Protein AF-A0A1X2HUF3-F1 (afdb_monomer)

Secondary structure (DSSP, 8-state):
---PPPPHHHHHHHHHHHHHH-S-HHHHHTTSTT--HHHHHHHHHHHHHHHT---TT--------SPPHHHHHHHHHHHTT--TTS--HHHHHHHSSS---HHHHHHHIIIII-TTSPPSPPPHHHHHHHHHHHHHHTTT-HHHHHHT-TTS-HHHHHHHHHHHH-TTS--SSPPHHHHHHHHHHHHHH-SS-HHHHHHHH-SS--HHHHHHHIIIII-TTS--PPPPHHHHHHHS--

Organism: Syncephalastrum racemosum (NCBI:txid13706)

InterPro domains:
  IPR001005 SANT/Myb domain [PF00249] (3-42)
  IPR001005 SANT/Myb domain [PF00249] (120-162)
  IPR001005 SANT/Myb domain [PS50090] (1-48)
  IPR001005 SANT/Myb domain [PS50090] (65-113)
  IPR001005 SANT/Myb domain [PS50090] (114-162)
  IPR001005 SANT/Myb domain [PS50090] (166-218)
  IPR001005 SANT/Myb domain [SM00717] (2-50)
  IPR001005 SANT/Myb domain [SM00717] (63-115)
  IPR001005 SANT/Myb domain [SM00717] (118-167)
  IPR001005 SANT/Myb domain [SM00717] (170-220)
  IPR001005 SANT/Myb domain [cd00167] (5-48)
  IPR001005 SANT/Myb domain [cd00167] (121-162)
  IPR001005 SANT/Myb domain [cd00167] (174-215)
  IPR009057 Homedomain-like superfamily [SSF46689] (3-54)
  IPR009057 Homedomain-like superfamily [SSF46689] (64-123)
  IPR009057 Homedomain-like superfamily [SSF46689] (109-162)
  IPR009057 Homedomain-like superfamily [SSF46689] (145-231)
  IPR017930 Myb domain [PS51294] (1-52)
  IPR017930 Myb domain [PS51294] (114-169)
  IPR017930 Myb domain [PS51294] (171-222)

pLDDT: mean 83.66, std 11.45, range [37.5, 94.44]

Structure (mmCIF, N/CA/C/O backbone):
data_AF-A0A1X2HUF3-F1
#
_entry.id   AF-A0A1X2HUF3-F1
#
loop_
_atom_site.group_PDB
_atom_site.id
_atom_site.type_symbol
_atom_site.label_atom_id
_atom_site.label_alt_id
_atom_site.label_comp_id
_atom_site.label_asym_id
_atom_site.label_entity_id
_atom_site.label_seq_id
_atom_site.pdbx_PDB_ins_code
_atom_site.Cartn_x
_atom_site.Cartn_y
_atom_site.Cartn_z
_atom_site.occupancy
_atom_site.B_iso_or_equiv
_atom_site.auth_seq_id
_atom_site.auth_comp_id
_atom_site.auth_asym_id
_atom_site.auth_atom_id
_atom_site.pdbx_PDB_model_num
ATOM 1 N N . ARG A 1 1 ? 9.860 30.117 1.677 1.00 46.25 1 ARG A N 1
ATOM 2 C CA . ARG A 1 1 ? 8.635 29.423 1.194 1.00 46.25 1 ARG A CA 1
ATOM 3 C C . ARG A 1 1 ? 7.687 29.276 2.385 1.00 46.25 1 ARG A C 1
ATOM 5 O O . ARG A 1 1 ? 8.017 28.533 3.300 1.00 46.25 1 ARG A O 1
ATOM 12 N N . VAL A 1 2 ? 6.593 30.041 2.447 1.00 51.88 2 VAL A N 1
ATOM 13 C CA . VAL A 1 2 ? 5.652 30.002 3.586 1.00 51.88 2 VAL A CA 1
ATOM 14 C C . VAL A 1 2 ? 4.954 28.639 3.606 1.00 51.88 2 VAL A C 1
ATOM 16 O O . VAL A 1 2 ? 4.463 28.184 2.571 1.00 51.88 2 VAL A O 1
ATOM 19 N N . ARG A 1 3 ? 4.947 27.948 4.753 1.00 58.56 3 ARG A N 1
ATOM 20 C CA . ARG A 1 3 ? 4.185 26.699 4.906 1.00 58.56 3 ARG A CA 1
ATOM 21 C C . ARG A 1 3 ? 2.697 27.053 4.834 1.00 58.56 3 ARG A C 1
ATOM 23 O O . ARG A 1 3 ? 2.207 27.737 5.724 1.00 58.56 3 ARG A O 1
ATOM 30 N N . LYS A 1 4 ? 1.984 26.605 3.791 1.00 69.62 4 LYS A N 1
ATOM 31 C CA . LYS A 1 4 ? 0.519 26.743 3.724 1.00 69.62 4 LYS A CA 1
ATOM 32 C C . LYS A 1 4 ? -0.100 26.021 4.922 1.00 69.62 4 LYS A C 1
ATOM 34 O O . LYS A 1 4 ? 0.109 24.815 5.087 1.00 69.62 4 LYS A O 1
ATOM 39 N N . THR A 1 5 ? -0.856 26.749 5.730 1.00 81.44 5 THR A N 1
ATOM 40 C CA . THR A 1 5 ? -1.626 26.210 6.854 1.00 81.44 5 THR A CA 1
ATOM 41 C C . THR A 1 5 ? -2.763 25.328 6.345 1.00 81.44 5 THR A C 1
ATOM 43 O O . THR A 1 5 ? -3.194 25.462 5.199 1.00 81.44 5 THR A O 1
ATOM 46 N N . TRP A 1 6 ? -3.181 24.361 7.156 1.00 86.81 6 TRP A N 1
ATOM 47 C CA . TRP A 1 6 ? -4.356 23.537 6.881 1.00 86.81 6 TRP A CA 1
ATOM 48 C C . TRP A 1 6 ? -5.611 24.268 7.345 1.00 86.81 6 TRP A C 1
ATOM 50 O O . TRP A 1 6 ? -5.593 24.929 8.384 1.00 86.81 6 TRP A O 1
ATOM 60 N N . THR A 1 7 ? -6.675 24.181 6.557 1.00 90.75 7 THR A N 1
ATOM 61 C CA . THR A 1 7 ? -7.992 24.725 6.906 1.00 90.75 7 THR A CA 1
ATOM 62 C C . THR A 1 7 ? -8.888 23.637 7.494 1.00 90.75 7 THR A C 1
ATOM 64 O O . THR A 1 7 ? -8.764 22.467 7.140 1.00 90.75 7 THR A O 1
ATOM 67 N N . LYS A 1 8 ? -9.868 24.020 8.322 1.00 88.75 8 LYS A N 1
ATOM 68 C CA . LYS A 1 8 ? -10.832 23.073 8.911 1.00 88.75 8 LYS A CA 1
ATOM 69 C C . LYS A 1 8 ? -11.585 22.250 7.851 1.00 88.75 8 LYS A C 1
ATOM 71 O O . LYS A 1 8 ? -11.799 21.057 8.027 1.00 88.75 8 LYS A O 1
ATOM 76 N N . GLN A 1 9 ? -11.927 22.867 6.718 1.00 90.81 9 GLN A N 1
ATOM 77 C CA . GLN A 1 9 ? -12.571 22.176 5.594 1.00 90.81 9 GLN A CA 1
ATOM 78 C C . GLN A 1 9 ? -11.644 21.137 4.945 1.00 90.81 9 GLN A C 1
ATOM 80 O O . GLN A 1 9 ? -12.091 20.053 4.566 1.00 90.81 9 GLN A O 1
ATOM 85 N N . GLU A 1 10 ? -10.348 21.445 4.812 1.00 91.56 10 GLU A N 1
ATOM 86 C CA . GLU A 1 10 ? -9.364 20.463 4.350 1.00 91.56 10 GLU A CA 1
ATOM 87 C C . GLU A 1 10 ? -9.221 19.311 5.349 1.00 91.56 10 GLU A C 1
ATOM 89 O O . GLU A 1 10 ? -9.119 18.168 4.909 1.00 91.56 10 GLU A O 1
ATOM 94 N N . ASP A 1 11 ? -9.255 19.590 6.654 1.00 92.81 11 ASP A N 1
ATOM 95 C CA . ASP A 1 11 ? -9.149 18.585 7.718 1.00 92.81 11 ASP A CA 1
ATOM 96 C C . ASP A 1 11 ? -10.327 17.606 7.688 1.00 92.81 11 ASP A C 1
ATOM 98 O O . ASP A 1 11 ? -10.128 16.390 7.662 1.00 92.81 11 ASP A O 1
ATOM 102 N N . GLU A 1 12 ? -11.555 18.125 7.614 1.00 92.50 12 GLU A N 1
ATOM 103 C CA . GLU A 1 12 ? -12.781 17.326 7.511 1.00 92.50 12 GLU A CA 1
ATOM 104 C C . GLU A 1 12 ? -12.777 16.462 6.244 1.00 92.50 12 GLU A C 1
ATOM 106 O O . GLU A 1 12 ? -13.003 15.247 6.303 1.00 92.50 12 GLU A O 1
ATOM 111 N N . LYS A 1 13 ? -12.437 17.061 5.093 1.00 94.44 13 LYS A N 1
ATOM 112 C CA . LYS A 1 13 ? -12.299 16.332 3.825 1.00 94.44 13 LYS A CA 1
ATOM 113 C C . LYS A 1 13 ? -11.241 15.238 3.932 1.00 94.44 13 LYS A C 1
ATOM 115 O O . LYS A 1 13 ? -11.437 14.129 3.435 1.00 94.44 13 LYS A O 1
ATOM 120 N N . LEU A 1 14 ? -10.110 15.546 4.557 1.00 93.25 14 LEU A N 1
ATOM 121 C CA . LEU A 1 14 ? -8.992 14.630 4.675 1.00 93.25 14 LEU A CA 1
ATOM 122 C C . LEU A 1 14 ? -9.331 13.426 5.560 1.00 93.25 14 LEU A C 1
ATOM 124 O O . LEU A 1 14 ? -9.062 12.292 5.162 1.00 93.25 14 LEU A O 1
ATOM 128 N N . LEU A 1 15 ? -9.937 13.655 6.726 1.00 92.25 15 LEU A N 1
ATOM 129 C CA . LEU A 1 15 ? -10.358 12.585 7.631 1.00 92.25 15 LEU A CA 1
ATOM 130 C C . LEU A 1 15 ? -11.432 11.699 6.997 1.00 92.25 15 LEU A C 1
ATOM 132 O O . LEU A 1 15 ? -11.349 10.476 7.112 1.00 92.25 15 LEU A O 1
ATOM 136 N N . LYS A 1 16 ? -12.379 12.291 6.258 1.00 93.31 16 LYS A N 1
ATOM 137 C CA . LYS A 1 16 ? -13.375 11.539 5.484 1.00 93.31 16 LYS A CA 1
ATOM 138 C C . LYS A 1 16 ? -12.709 10.612 4.465 1.00 93.31 16 LYS A C 1
ATOM 140 O O . LYS A 1 16 ? -12.928 9.402 4.498 1.00 93.31 16 LYS A O 1
ATOM 145 N N . LEU A 1 17 ? -11.826 11.158 3.625 1.00 92.94 17 LEU A N 1
ATOM 146 C CA . LEU A 1 17 ? -11.084 10.376 2.632 1.00 92.94 17 LEU A CA 1
ATOM 147 C C . LEU A 1 17 ? -10.221 9.287 3.283 1.00 92.94 17 LEU A C 1
ATOM 149 O O . LEU A 1 17 ? -10.114 8.187 2.747 1.00 92.94 17 LEU A O 1
ATOM 153 N N . TYR A 1 18 ? -9.613 9.561 4.439 1.00 92.75 18 TYR A N 1
ATOM 154 C CA . TYR A 1 18 ? -8.823 8.573 5.171 1.00 92.75 18 TYR A CA 1
ATOM 155 C C . TYR A 1 18 ? -9.684 7.449 5.766 1.00 92.75 18 TYR A C 1
ATOM 157 O O . TYR A 1 18 ? -9.289 6.287 5.709 1.00 92.75 18 TYR A O 1
ATOM 165 N N . ASN A 1 19 ? -10.865 7.750 6.306 1.00 90.12 19 ASN A N 1
ATOM 166 C CA . ASN A 1 19 ? -11.793 6.737 6.818 1.00 90.12 19 ASN A CA 1
ATOM 167 C C . ASN A 1 19 ? -12.334 5.828 5.695 1.00 90.12 19 ASN A C 1
ATOM 169 O O . ASN A 1 19 ? -12.439 4.613 5.862 1.00 90.12 19 ASN A O 1
ATOM 173 N N . GLU A 1 20 ? -12.627 6.399 4.527 1.00 87.44 20 GLU A N 1
ATOM 174 C CA . GLU A 1 20 ? -13.127 5.654 3.365 1.00 87.44 20 GLU A CA 1
ATOM 175 C C . GLU A 1 20 ? -12.016 4.837 2.689 1.00 87.44 20 GLU A C 1
ATOM 177 O O . GLU A 1 20 ? -12.171 3.644 2.412 1.00 87.44 20 GLU A O 1
ATOM 182 N N . MET A 1 21 ? -10.869 5.472 2.433 1.00 85.69 21 MET A N 1
ATOM 183 C CA . MET A 1 21 ? -9.818 4.922 1.580 1.00 85.69 21 MET A CA 1
ATOM 184 C C . MET A 1 21 ? -8.606 4.366 2.339 1.00 85.69 21 MET A C 1
ATOM 186 O O . MET A 1 21 ? -7.744 3.761 1.698 1.00 85.69 21 MET A O 1
ATOM 190 N N . GLY A 1 22 ? -8.486 4.569 3.649 1.00 87.31 22 GLY A N 1
ATOM 191 C CA . GLY A 1 22 ? -7.316 4.157 4.427 1.00 87.31 22 GLY A CA 1
ATOM 192 C C . GLY A 1 22 ? -6.033 4.924 4.064 1.00 87.31 22 GLY A C 1
ATOM 193 O O . GLY A 1 22 ? -6.096 6.027 3.517 1.00 87.31 22 GLY A O 1
ATOM 194 N N . PRO A 1 23 ? -4.833 4.360 4.326 1.00 87.62 23 PRO A N 1
ATOM 195 C CA . PRO A 1 23 ? -3.537 5.036 4.158 1.00 87.62 23 PRO A CA 1
ATOM 196 C C . PRO A 1 23 ? -3.078 5.161 2.688 1.00 87.62 23 PRO A C 1
ATOM 198 O O . PRO A 1 23 ? -1.910 4.964 2.351 1.00 87.62 23 PRO A O 1
ATOM 201 N N . ARG A 1 24 ? -3.991 5.504 1.773 1.00 86.12 24 ARG A N 1
ATOM 202 C CA . ARG A 1 24 ? -3.728 5.689 0.336 1.00 86.12 24 ARG A CA 1
ATOM 203 C C . ARG A 1 24 ? -3.287 7.117 0.042 1.00 86.12 24 ARG A C 1
ATOM 205 O O . ARG A 1 24 ? -3.916 7.837 -0.730 1.00 86.12 24 ARG A O 1
ATOM 212 N N . TRP A 1 25 ? -2.172 7.521 0.640 1.00 89.88 25 TRP A N 1
ATOM 213 C CA . TRP A 1 25 ? -1.708 8.912 0.648 1.00 89.88 25 TRP A CA 1
ATOM 214 C C . TRP A 1 25 ? -1.550 9.526 -0.744 1.00 89.88 25 TRP A C 1
ATOM 216 O O . TRP A 1 25 ? -1.905 10.683 -0.935 1.00 89.88 25 TRP A O 1
ATOM 226 N N . THR A 1 26 ? -1.091 8.757 -1.735 1.00 88.56 26 THR A N 1
ATOM 227 C CA . THR A 1 26 ? -0.977 9.227 -3.127 1.00 88.56 26 THR A CA 1
ATOM 228 C C . THR A 1 26 ? -2.337 9.491 -3.770 1.00 88.56 26 THR A C 1
ATOM 230 O O . THR A 1 26 ? -2.487 10.460 -4.505 1.00 88.56 26 THR A O 1
ATOM 233 N N . ALA A 1 27 ? -3.340 8.653 -3.496 1.00 87.00 27 ALA A N 1
ATOM 234 C CA . ALA A 1 27 ? -4.689 8.853 -4.021 1.00 87.00 27 ALA A CA 1
ATOM 235 C C . ALA A 1 27 ? -5.381 10.031 -3.324 1.00 87.00 27 ALA A C 1
ATOM 237 O O . ALA A 1 27 ? -5.951 10.885 -3.998 1.00 87.00 27 ALA A O 1
ATOM 238 N N . ILE A 1 28 ? -5.253 10.110 -1.997 1.00 91.50 28 ILE A N 1
ATOM 239 C CA . ILE A 1 28 ? -5.772 11.220 -1.191 1.00 91.50 28 ILE A CA 1
ATOM 240 C C . ILE A 1 28 ? -5.128 12.538 -1.639 1.00 91.50 28 ILE A C 1
ATOM 242 O O . ILE A 1 28 ? -5.832 13.515 -1.848 1.00 91.50 28 ILE A O 1
ATOM 246 N N . SER A 1 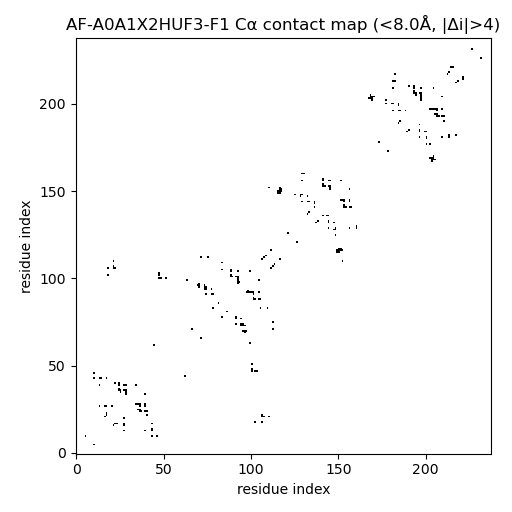29 ? -3.814 12.556 -1.885 1.00 92.69 29 SER A N 1
ATOM 247 C CA . SER A 1 29 ? -3.068 13.732 -2.356 1.00 92.69 29 SER A CA 1
ATOM 248 C C . SER A 1 29 ? -3.613 14.344 -3.640 1.00 92.69 29 SER A C 1
ATOM 250 O O . SER A 1 29 ? -3.689 15.563 -3.728 1.00 92.69 29 SER A O 1
ATOM 252 N N . ARG A 1 30 ? -4.111 13.540 -4.585 1.00 91.50 30 ARG A N 1
ATOM 253 C CA . ARG A 1 30 ? -4.730 14.057 -5.820 1.00 91.50 30 ARG A CA 1
ATOM 254 C C . ARG A 1 30 ? -5.984 14.899 -5.569 1.00 91.50 30 ARG A C 1
ATOM 256 O O . ARG A 1 30 ? -6.360 15.688 -6.425 1.00 91.50 30 ARG A O 1
ATOM 263 N N . GLN A 1 31 ? -6.616 14.752 -4.404 1.00 92.19 31 GLN A N 1
ATOM 264 C CA . GLN A 1 31 ? -7.797 15.524 -4.008 1.00 92.19 31 GLN A CA 1
ATOM 265 C C . GLN A 1 31 ? -7.453 16.911 -3.438 1.00 92.19 31 GLN A C 1
ATOM 267 O O . GLN A 1 31 ? -8.367 17.672 -3.099 1.00 92.19 31 GLN A O 1
ATOM 272 N N . PHE A 1 32 ? -6.162 17.243 -3.330 1.00 91.06 32 PHE A N 1
ATOM 273 C CA . PHE A 1 32 ? -5.653 18.505 -2.802 1.00 91.06 32 PHE A CA 1
ATOM 274 C C . PHE A 1 32 ? -4.610 19.082 -3.770 1.00 91.06 32 PHE A C 1
ATOM 276 O O . PHE A 1 32 ? -3.560 18.482 -3.977 1.00 91.06 32 PHE A O 1
ATOM 283 N N . LYS A 1 33 ? -4.867 20.267 -4.345 1.00 80.12 33 LYS A N 1
ATOM 284 C CA . LYS A 1 33 ? -4.047 20.830 -5.439 1.00 80.12 33 LYS A CA 1
ATOM 285 C C . LYS A 1 33 ? -2.558 21.044 -5.106 1.00 80.12 33 LYS A C 1
ATOM 287 O O . LYS A 1 33 ? -1.760 21.045 -6.029 1.00 80.12 33 LYS A O 1
ATOM 292 N N . ASP A 1 34 ? -2.176 21.137 -3.826 1.00 83.56 34 ASP A N 1
ATOM 293 C CA . ASP A 1 34 ? -0.797 21.456 -3.404 1.00 83.56 34 ASP A CA 1
ATOM 294 C C . ASP A 1 34 ? -0.286 20.635 -2.200 1.00 83.56 34 ASP A C 1
ATOM 296 O O . ASP A 1 34 ? 0.631 21.058 -1.489 1.00 83.56 34 ASP A O 1
ATOM 300 N N . ARG A 1 35 ? -0.890 19.480 -1.895 1.00 86.56 35 ARG A N 1
ATOM 301 C CA . ARG A 1 35 ? -0.509 18.688 -0.711 1.00 86.56 35 ARG A CA 1
ATOM 302 C C . ARG A 1 35 ? 0.175 17.400 -1.136 1.00 86.56 35 ARG A C 1
ATOM 304 O O . ARG A 1 35 ? -0.442 16.532 -1.745 1.00 86.56 35 ARG A O 1
ATOM 311 N N . LEU A 1 36 ? 1.448 17.253 -0.776 1.00 88.19 36 LEU A N 1
ATOM 312 C CA . LEU A 1 36 ? 2.211 16.036 -1.049 1.00 88.19 36 LEU A CA 1
ATOM 313 C C . LEU A 1 36 ? 1.729 14.875 -0.160 1.00 88.19 36 LEU A C 1
ATOM 315 O O . LEU A 1 36 ? 1.374 15.112 1.002 1.00 88.19 36 LEU A O 1
ATOM 319 N N . PRO A 1 37 ? 1.815 13.614 -0.624 1.00 89.44 37 PRO A N 1
ATOM 320 C CA . PRO A 1 37 ? 1.382 12.443 0.147 1.00 89.44 37 PRO A CA 1
ATOM 321 C C . PRO A 1 37 ? 2.000 12.364 1.550 1.00 89.44 37 PRO A C 1
ATOM 323 O O . PRO A 1 37 ? 1.310 12.078 2.528 1.00 89.44 37 PRO A O 1
ATOM 326 N N . ALA A 1 38 ? 3.293 12.679 1.672 1.00 85.94 38 ALA A N 1
ATOM 327 C CA . ALA A 1 38 ? 3.991 12.697 2.955 1.00 85.94 38 ALA A CA 1
ATOM 328 C C . ALA A 1 38 ? 3.421 13.753 3.918 1.00 85.94 38 ALA A C 1
ATOM 330 O O . ALA A 1 38 ? 3.241 13.466 5.100 1.00 85.94 38 ALA A O 1
ATOM 331 N N . THR A 1 39 ? 3.089 14.948 3.413 1.00 87.38 39 THR A N 1
ATOM 332 C CA . THR A 1 39 ? 2.506 16.030 4.228 1.00 87.38 39 THR A CA 1
ATOM 333 C C . THR A 1 39 ? 1.103 15.686 4.713 1.00 87.38 39 THR A C 1
ATOM 335 O O . THR A 1 39 ? 0.785 15.938 5.870 1.00 87.38 39 THR A O 1
ATOM 338 N N . ILE A 1 40 ? 0.301 15.037 3.865 1.00 90.31 40 ILE A N 1
ATOM 339 C CA . ILE A 1 40 ? -1.022 14.523 4.223 1.00 90.31 40 ILE A CA 1
ATOM 340 C C . ILE A 1 40 ? -0.928 13.481 5.333 1.00 90.31 40 ILE A C 1
ATOM 342 O O . ILE A 1 40 ? -1.634 13.593 6.326 1.00 90.31 40 ILE A O 1
ATOM 346 N N . ARG A 1 41 ? -0.042 12.488 5.191 1.00 88.56 41 ARG A N 1
ATOM 347 C CA . ARG A 1 41 ? 0.126 11.421 6.187 1.00 88.56 41 ARG A CA 1
ATOM 348 C C . ARG A 1 41 ? 0.458 11.981 7.570 1.00 88.56 41 ARG A C 1
ATOM 350 O O . ARG A 1 41 ? -0.144 11.571 8.557 1.00 88.56 41 ARG A O 1
ATOM 357 N N . VAL A 1 42 ? 1.411 12.914 7.629 1.00 84.62 42 VAL A N 1
ATOM 358 C CA . VAL A 1 42 ? 1.800 13.583 8.881 1.00 84.62 42 VAL A CA 1
ATOM 359 C C . VAL A 1 42 ? 0.631 14.380 9.454 1.00 84.62 42 VAL A C 1
ATOM 361 O O . VAL A 1 42 ? 0.412 14.354 10.661 1.00 84.62 42 VAL A O 1
ATOM 364 N N . HIS A 1 43 ? -0.132 15.066 8.601 1.00 88.50 43 HIS A N 1
ATOM 365 C CA . HIS A 1 43 ? -1.264 15.871 9.046 1.00 88.50 43 HIS A CA 1
ATOM 366 C C . HIS A 1 43 ? -2.426 15.028 9.578 1.00 88.50 43 HIS A C 1
ATOM 368 O O . HIS A 1 43 ? -2.911 15.310 10.666 1.00 88.50 43 HIS A O 1
ATOM 374 N N . VAL A 1 44 ? -2.801 13.939 8.892 1.00 89.38 44 VAL A N 1
ATOM 375 C CA . VAL A 1 44 ? -3.794 12.976 9.404 1.00 89.38 44 VAL A CA 1
ATOM 376 C C . VAL A 1 44 ? -3.394 12.486 10.781 1.00 89.38 44 VAL A C 1
ATOM 378 O O . VAL A 1 44 ? -4.207 12.517 11.692 1.00 89.38 44 VAL A O 1
ATOM 381 N N . TRP A 1 45 ? -2.139 12.072 10.951 1.00 83.44 45 TRP A N 1
ATOM 382 C CA . TRP A 1 45 ? -1.671 11.582 12.242 1.00 83.44 45 TRP A CA 1
ATOM 383 C C . TRP A 1 45 ? -1.860 12.625 13.355 1.00 83.44 45 TRP A C 1
ATOM 385 O O . TRP A 1 45 ? -2.408 12.290 14.398 1.00 83.44 45 TRP A O 1
ATOM 395 N N . ARG A 1 46 ? -1.523 13.895 13.095 1.00 84.31 46 ARG A N 1
ATOM 396 C CA . ARG A 1 46 ? -1.739 15.000 14.048 1.00 84.31 46 ARG A CA 1
ATOM 397 C C . ARG A 1 46 ? -3.213 15.251 14.353 1.00 84.31 46 ARG A C 1
ATOM 399 O O . ARG A 1 46 ? -3.550 15.519 15.498 1.00 84.31 46 ARG A O 1
ATOM 406 N N . LEU A 1 47 ? -4.085 15.180 13.347 1.00 87.56 47 LEU A N 1
ATOM 407 C CA . LEU A 1 47 ? -5.528 15.345 13.543 1.00 87.56 47 LEU A CA 1
ATOM 408 C C . LEU A 1 47 ? -6.101 14.222 14.414 1.00 87.56 47 LEU A C 1
ATOM 410 O O . LEU A 1 47 ? -6.857 14.492 15.342 1.00 87.56 47 LEU A O 1
ATOM 414 N N . LEU A 1 48 ? -5.706 12.976 14.144 1.00 85.56 48 LEU A N 1
ATOM 415 C CA . LEU A 1 48 ? -6.150 11.820 14.922 1.00 85.56 48 LEU A CA 1
ATOM 416 C C . LEU A 1 48 ? -5.599 11.843 16.349 1.00 85.56 48 LEU A C 1
ATOM 418 O O . LEU A 1 48 ? -6.304 11.476 17.279 1.00 85.56 48 LEU A O 1
ATOM 422 N N . GLU A 1 49 ? -4.359 12.289 16.535 1.00 78.44 49 GLU A N 1
ATOM 423 C CA . GLU A 1 49 ? -3.767 12.493 17.858 1.00 78.44 49 GLU A CA 1
ATOM 424 C C . GLU A 1 49 ? -4.487 13.605 18.631 1.00 78.44 49 GLU A C 1
ATOM 426 O O . GLU A 1 49 ? -4.812 13.425 19.800 1.00 78.44 49 GLU A O 1
ATOM 431 N N . ALA A 1 50 ? -4.804 14.728 17.978 1.00 75.75 50 ALA A N 1
ATOM 432 C CA . ALA A 1 50 ? -5.559 15.816 18.593 1.00 75.75 50 ALA A CA 1
ATOM 433 C C . ALA A 1 50 ? -6.961 15.374 19.045 1.00 75.75 50 ALA A C 1
ATOM 435 O O . ALA A 1 50 ? -7.438 15.847 20.073 1.00 75.75 50 ALA A O 1
ATOM 436 N N . GLN A 1 51 ? -7.590 14.448 18.315 1.00 68.38 51 GLN A N 1
ATOM 437 C CA . GLN A 1 51 ? -8.853 13.807 18.704 1.00 68.38 51 GLN A CA 1
ATOM 438 C C . GLN A 1 51 ? -8.685 12.792 19.847 1.00 68.38 51 GLN A C 1
ATOM 440 O O . GLN A 1 51 ? -9.637 12.532 20.569 1.00 68.38 51 GLN A O 1
ATOM 445 N N . ASN A 1 52 ? -7.478 12.254 20.040 1.00 65.81 52 ASN A N 1
ATOM 446 C CA . ASN A 1 52 ? -7.138 11.249 21.052 1.00 65.81 52 ASN A CA 1
ATOM 447 C C . ASN A 1 52 ? -6.623 11.867 22.376 1.00 65.81 52 ASN A C 1
ATOM 449 O O . ASN A 1 52 ? -6.065 11.155 23.210 1.00 65.81 52 ASN A O 1
ATOM 453 N N . LYS A 1 53 ? -6.754 13.193 22.568 1.00 54.78 53 LYS A N 1
ATOM 454 C CA . LYS A 1 53 ? -6.273 13.951 23.744 1.00 54.78 53 LYS A CA 1
ATOM 455 C C . LYS A 1 53 ? -7.118 13.722 25.012 1.00 54.78 53 LYS A C 1
ATOM 457 O O . LYS A 1 53 ? -7.717 14.649 25.549 1.00 54.78 53 LYS A O 1
ATOM 462 N N . GLN A 1 54 ? -7.083 12.495 25.523 1.00 48.31 54 GLN A N 1
ATOM 463 C CA . GLN A 1 54 ? -7.367 12.154 26.926 1.00 48.31 54 GLN A CA 1
ATOM 464 C C . GLN A 1 54 ? -6.247 11.289 27.541 1.00 48.31 54 GLN A C 1
ATOM 466 O O . GLN A 1 54 ? -6.496 10.373 28.317 1.00 48.31 54 GLN A O 1
ATOM 471 N N . LEU A 1 55 ? -4.982 11.554 27.204 1.00 49.06 55 LEU A N 1
ATOM 472 C CA . LEU A 1 55 ? -3.846 11.000 27.949 1.00 49.06 55 LEU A CA 1
ATOM 473 C C . LEU A 1 55 ? -3.190 12.150 28.720 1.00 49.06 55 LEU A C 1
ATOM 475 O O . LEU A 1 55 ? -2.609 13.051 28.121 1.00 49.06 55 LEU A O 1
ATOM 479 N N . GLU A 1 56 ? -3.378 12.145 30.041 1.00 43.88 56 GLU A N 1
ATOM 480 C CA . GLU A 1 56 ? -3.084 13.243 30.978 1.00 43.88 56 GLU A CA 1
ATOM 481 C C . GLU A 1 56 ? -1.592 13.564 31.177 1.00 43.88 56 GLU A C 1
ATOM 483 O O . GLU A 1 56 ? -1.274 14.532 31.859 1.00 43.88 56 GLU A O 1
ATOM 488 N N . ASP A 1 57 ? -0.653 12.815 30.592 1.00 43.84 57 ASP A N 1
ATOM 489 C CA . ASP A 1 57 ? 0.766 12.956 30.959 1.00 43.84 57 ASP A CA 1
ATOM 490 C C . ASP A 1 57 ? 1.566 13.976 30.127 1.00 43.84 57 ASP A C 1
ATOM 492 O O . ASP A 1 57 ? 2.741 14.212 30.405 1.00 43.84 57 ASP A O 1
ATOM 496 N N . GLY A 1 58 ? 0.962 14.591 29.103 1.00 43.09 58 GLY A N 1
ATOM 497 C CA . GLY A 1 58 ? 1.635 15.602 28.280 1.00 43.09 58 GLY A CA 1
ATOM 498 C C . GLY A 1 58 ? 2.892 15.110 27.544 1.00 43.09 58 GLY A C 1
ATOM 499 O O . GLY A 1 58 ? 3.640 15.934 27.008 1.00 43.09 58 GLY A O 1
ATOM 500 N N . SER A 1 59 ? 3.143 13.799 27.47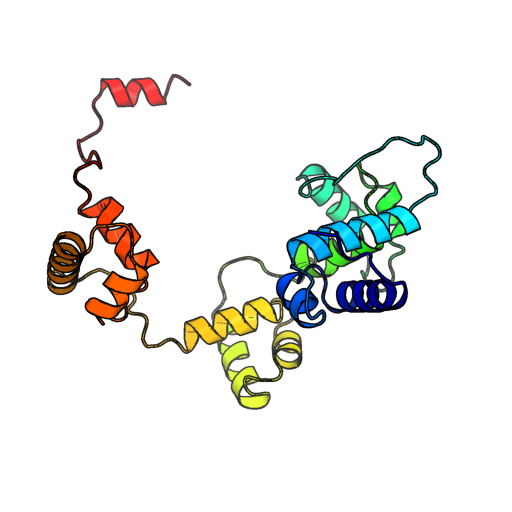8 1.00 40.09 59 SER A N 1
ATOM 501 C CA . SER A 1 59 ? 4.313 13.239 26.812 1.00 40.09 59 SER A CA 1
ATOM 502 C C . SER A 1 59 ? 4.124 13.241 25.294 1.00 40.09 59 SER A C 1
ATOM 504 O O . SER A 1 59 ? 3.217 12.638 24.716 1.00 40.09 59 SER A O 1
ATOM 506 N N . TYR A 1 60 ? 5.021 13.950 24.613 1.00 37.50 60 TYR A N 1
ATOM 507 C CA . TYR A 1 60 ? 5.096 13.974 23.160 1.00 37.50 60 TYR A CA 1
ATOM 508 C C . TYR A 1 60 ? 5.594 12.617 22.640 1.00 37.50 60 TYR A C 1
ATOM 510 O O . TYR A 1 60 ? 6.788 12.417 22.423 1.00 37.50 60 TYR A O 1
ATOM 518 N N . HIS A 1 61 ? 4.684 11.679 22.392 1.00 48.31 61 HIS A N 1
ATOM 519 C CA . HIS A 1 61 ? 4.989 10.458 21.651 1.00 48.31 61 HIS A CA 1
ATOM 520 C C . HIS A 1 61 ? 4.732 10.694 20.161 1.00 48.31 61 HIS A C 1
ATOM 522 O O . HIS A 1 61 ? 3.772 10.179 19.589 1.00 48.31 61 HIS A O 1
ATOM 528 N N . GLY A 1 62 ? 5.622 11.476 19.534 1.00 54.16 62 GLY A N 1
ATOM 529 C CA . GLY A 1 62 ? 5.666 11.687 18.084 1.00 54.16 62 GLY A CA 1
ATOM 530 C C . GLY A 1 62 ? 5.548 10.385 17.277 1.00 54.16 62 GLY A C 1
ATOM 531 O O . GLY A 1 62 ? 5.724 9.300 17.831 1.00 54.16 62 GLY A O 1
ATOM 532 N N . TYR A 1 63 ? 5.252 10.516 15.970 1.00 55.88 63 TYR A N 1
ATOM 533 C CA . TYR A 1 63 ? 5.104 9.439 14.971 1.00 55.88 63 TYR A CA 1
ATOM 534 C C . TYR A 1 63 ? 5.515 8.066 15.507 1.00 55.88 63 TYR A C 1
ATOM 536 O O . TYR A 1 63 ? 6.706 7.766 15.598 1.00 55.88 63 TYR A O 1
ATOM 544 N N . THR A 1 64 ? 4.530 7.234 15.850 1.00 59.94 64 THR A N 1
ATOM 545 C CA . THR A 1 64 ? 4.739 5.974 16.579 1.00 59.94 64 THR A CA 1
ATOM 546 C C . THR A 1 64 ? 5.509 4.907 15.794 1.00 59.94 64 THR A C 1
ATOM 548 O O . THR A 1 64 ? 5.587 3.761 16.220 1.00 59.94 64 THR A O 1
ATOM 551 N N . GLY A 1 65 ? 6.088 5.273 14.650 1.00 68.12 65 GLY A N 1
ATOM 552 C CA . GLY A 1 65 ? 6.841 4.376 13.802 1.00 68.12 65 GLY A CA 1
ATOM 553 C C . GLY A 1 65 ? 5.946 3.378 13.065 1.00 68.12 65 GLY A C 1
ATOM 554 O O . GLY A 1 65 ? 4.706 3.454 13.126 1.00 68.12 65 GLY A O 1
ATOM 555 N N . PRO A 1 66 ? 6.572 2.447 12.327 1.00 80.00 66 PRO A N 1
ATOM 556 C CA . PRO A 1 66 ? 5.880 1.262 11.831 1.00 80.00 66 PRO A CA 1
ATOM 557 C C . PRO A 1 66 ? 5.219 0.494 12.989 1.00 80.00 66 PRO A C 1
ATOM 559 O O . PRO A 1 66 ? 5.560 0.694 14.152 1.00 80.00 66 PRO A O 1
ATOM 562 N N . TRP A 1 67 ? 4.231 -0.336 12.666 1.00 85.69 67 TRP A N 1
ATOM 563 C CA . TRP A 1 67 ? 3.677 -1.292 13.625 1.00 85.69 67 TRP A CA 1
ATOM 564 C C . TRP A 1 67 ? 4.744 -2.337 13.959 1.00 85.69 67 TRP A C 1
ATOM 566 O O . TRP A 1 67 ? 5.359 -2.868 13.033 1.00 85.69 67 TRP A O 1
ATOM 576 N N . THR A 1 68 ? 4.977 -2.599 15.244 1.00 89.31 68 THR A N 1
ATOM 577 C CA . THR A 1 68 ? 5.856 -3.688 15.687 1.00 89.31 68 THR A CA 1
ATOM 578 C C . THR A 1 68 ? 5.129 -5.027 15.614 1.00 89.31 68 THR A C 1
ATOM 580 O O . THR A 1 68 ? 3.896 -5.075 15.612 1.00 89.31 68 THR A O 1
ATOM 583 N N . ASP A 1 69 ? 5.885 -6.125 15.580 1.00 87.25 69 ASP A N 1
ATOM 584 C CA . ASP A 1 69 ? 5.304 -7.472 15.584 1.00 87.25 69 ASP A CA 1
ATOM 585 C C . ASP A 1 69 ? 4.469 -7.726 16.848 1.00 87.25 69 ASP A C 1
ATOM 587 O O . ASP A 1 69 ? 3.393 -8.313 16.770 1.00 87.25 69 ASP A O 1
ATOM 591 N N . GLU A 1 70 ? 4.904 -7.192 17.993 1.00 89.56 70 GLU A N 1
ATOM 592 C CA . GLU A 1 70 ? 4.158 -7.230 19.254 1.00 89.56 70 GLU A CA 1
ATOM 593 C C . GLU A 1 70 ? 2.819 -6.483 19.156 1.00 89.56 70 GLU A C 1
ATOM 595 O O . GLU A 1 70 ? 1.780 -7.017 19.541 1.00 89.56 70 GLU A O 1
ATOM 600 N N . GLU A 1 71 ? 2.805 -5.267 18.594 1.00 89.81 71 GLU A N 1
ATOM 601 C CA . GLU A 1 71 ? 1.564 -4.509 18.397 1.00 89.81 71 GLU A CA 1
ATOM 602 C C . GLU A 1 71 ? 0.614 -5.220 17.420 1.00 89.81 71 GLU A C 1
ATOM 604 O O . GLU A 1 71 ? -0.605 -5.192 17.606 1.00 89.81 71 GLU A O 1
ATOM 609 N N . ILE A 1 72 ? 1.159 -5.848 16.372 1.00 91.06 72 ILE A N 1
ATOM 610 C CA . ILE A 1 72 ? 0.382 -6.622 15.395 1.00 91.06 72 ILE A CA 1
ATOM 611 C C . ILE A 1 72 ? -0.249 -7.839 16.067 1.00 91.06 72 ILE A C 1
ATOM 613 O O . ILE A 1 72 ? -1.432 -8.104 15.846 1.00 91.06 72 ILE A O 1
ATOM 617 N N . GLU A 1 73 ? 0.511 -8.569 16.879 1.00 91.50 73 GLU A N 1
ATOM 618 C CA . GLU A 1 73 ? 0.010 -9.758 17.562 1.00 91.50 73 GLU A CA 1
ATOM 619 C C . GLU A 1 73 ? -1.014 -9.401 18.643 1.00 91.50 73 GLU A C 1
ATOM 621 O O . GLU A 1 73 ? -2.079 -10.016 18.706 1.00 91.50 73 GLU A O 1
ATOM 626 N N . ALA A 1 74 ? -0.774 -8.334 19.412 1.00 92.56 74 ALA A N 1
ATOM 627 C CA . ALA A 1 74 ? -1.751 -7.802 20.357 1.00 92.56 74 ALA A CA 1
ATOM 628 C C . ALA A 1 74 ? -3.066 -7.429 19.654 1.00 92.56 74 ALA A C 1
ATOM 630 O O . ALA A 1 74 ? -4.146 -7.804 20.111 1.00 92.56 74 ALA A O 1
ATOM 631 N N . LEU A 1 75 ? -2.991 -6.762 18.496 1.00 93.12 75 LEU A N 1
ATOM 632 C CA . LEU A 1 75 ? -4.171 -6.404 17.711 1.00 93.12 75 LEU A CA 1
ATOM 633 C C . LEU A 1 75 ? -4.896 -7.638 17.146 1.00 93.12 75 LEU A C 1
ATOM 635 O O . LEU A 1 75 ? -6.125 -7.688 17.168 1.00 93.12 75 LEU A O 1
ATOM 639 N N . ARG A 1 76 ? -4.163 -8.653 16.672 1.00 92.44 76 ARG A N 1
ATOM 640 C CA . ARG A 1 76 ? -4.744 -9.933 16.226 1.00 92.44 76 ARG A CA 1
ATOM 641 C C . ARG A 1 76 ? -5.456 -10.665 17.349 1.00 92.44 76 ARG A C 1
ATOM 643 O O . ARG A 1 76 ? -6.574 -11.133 17.144 1.00 92.44 76 ARG A O 1
ATOM 650 N N . SER A 1 77 ? -4.829 -10.732 18.518 1.00 92.19 77 SER A N 1
ATOM 651 C CA . SER A 1 77 ? -5.407 -11.343 19.709 1.00 92.19 77 SER A CA 1
ATOM 652 C C . SER A 1 77 ? -6.679 -10.608 20.140 1.00 92.19 77 SER A C 1
ATOM 654 O O . SER A 1 77 ? -7.732 -11.231 20.279 1.00 92.19 77 SER A O 1
ATOM 656 N N . ALA A 1 78 ? -6.633 -9.274 20.223 1.00 92.44 78 ALA A N 1
ATOM 657 C CA . ALA A 1 78 ? -7.771 -8.445 20.622 1.00 92.44 78 ALA A CA 1
ATOM 658 C C . ALA A 1 78 ? -8.967 -8.548 19.655 1.00 92.44 78 ALA A C 1
ATOM 660 O O . ALA A 1 78 ? -10.121 -8.467 20.078 1.00 92.44 78 ALA A O 1
ATOM 661 N N . MET A 1 79 ? -8.708 -8.756 18.361 1.00 92.75 79 MET A N 1
ATOM 662 C CA . MET A 1 79 ? -9.733 -8.906 17.321 1.00 92.75 79 MET A CA 1
ATOM 663 C C . MET A 1 79 ? -10.195 -10.353 17.101 1.00 92.75 79 MET A C 1
ATOM 665 O O . MET A 1 79 ? -11.123 -10.593 16.321 1.00 92.75 79 MET A O 1
ATOM 669 N N . LYS A 1 80 ? -9.583 -11.337 17.771 1.00 90.31 80 LYS A N 1
ATOM 670 C CA . LYS A 1 80 ? -9.907 -12.755 17.592 1.00 90.31 80 LYS A CA 1
ATOM 671 C C . LYS A 1 80 ? -11.374 -13.022 17.944 1.00 90.31 80 LYS A C 1
ATOM 673 O O . LYS A 1 80 ? -11.811 -12.797 19.067 1.00 90.31 80 LYS A O 1
ATOM 678 N N . GLY A 1 81 ? -12.134 -13.519 16.966 1.00 86.19 81 GLY A N 1
ATOM 679 C CA . GLY A 1 81 ? -13.559 -13.831 17.126 1.00 86.19 81 GLY A CA 1
ATOM 680 C C . GLY A 1 81 ? -14.492 -12.614 17.179 1.00 86.19 81 GLY A C 1
ATOM 681 O O . GLY A 1 81 ? -15.679 -12.794 17.437 1.00 86.19 81 GLY A O 1
ATOM 682 N N . LYS A 1 82 ? -13.995 -11.393 16.933 1.00 89.12 82 LYS A N 1
ATOM 683 C CA . LYS A 1 82 ? -14.815 -10.174 16.881 1.00 89.12 82 LYS A CA 1
ATOM 684 C C . LYS A 1 82 ? -15.117 -9.762 15.437 1.00 89.12 82 LYS A C 1
ATOM 686 O O . LYS A 1 82 ? -14.282 -9.933 14.551 1.00 89.12 82 LYS A O 1
ATOM 691 N N . ASP A 1 83 ? -16.294 -9.178 15.205 1.00 85.56 83 ASP A N 1
ATOM 692 C CA . ASP A 1 83 ? -16.646 -8.569 13.915 1.00 85.56 83 ASP A CA 1
ATOM 693 C C . ASP A 1 83 ? -16.106 -7.128 13.840 1.00 85.56 83 ASP A C 1
ATOM 695 O O . ASP A 1 83 ? -16.548 -6.286 14.624 1.00 85.56 83 ASP A O 1
ATOM 699 N N . PRO A 1 84 ? -15.217 -6.788 12.888 1.00 84.81 84 PRO A N 1
ATOM 700 C CA . PRO A 1 84 ? -14.666 -5.437 12.742 1.00 84.81 84 PRO A CA 1
ATOM 701 C C . PRO A 1 84 ? -15.696 -4.313 12.576 1.00 84.81 84 PRO A C 1
ATOM 703 O O . PRO A 1 84 ? -15.367 -3.153 12.834 1.00 84.81 84 PRO A O 1
ATOM 706 N N . ASN A 1 85 ? -16.918 -4.627 12.136 1.00 84.81 85 ASN A N 1
ATOM 707 C CA . ASN A 1 85 ? -17.991 -3.643 11.990 1.00 84.81 85 ASN A CA 1
ATOM 708 C C . ASN A 1 85 ? -18.732 -3.352 13.302 1.00 84.81 85 ASN A C 1
ATOM 710 O O . ASN A 1 85 ? -19.362 -2.304 13.406 1.00 84.81 85 ASN A O 1
ATOM 714 N N . ASN A 1 86 ? -18.638 -4.246 14.290 1.00 88.44 86 ASN A N 1
ATOM 715 C CA . ASN A 1 86 ? -19.323 -4.143 15.582 1.00 88.44 86 ASN A CA 1
ATOM 716 C C . ASN A 1 86 ? -18.334 -4.129 16.764 1.00 88.44 86 ASN A C 1
ATOM 718 O O . ASN A 1 86 ? -18.636 -4.587 17.864 1.00 88.44 86 ASN A O 1
ATOM 722 N N . VAL A 1 87 ? -17.113 -3.655 16.517 1.00 90.31 87 VAL A N 1
ATOM 723 C CA . VAL A 1 87 ? -16.064 -3.522 17.528 1.00 90.31 87 VAL A CA 1
ATOM 724 C C . VAL A 1 87 ? -15.926 -2.069 17.940 1.00 90.31 87 VAL A C 1
ATOM 726 O O . VAL A 1 87 ? -15.789 -1.182 17.095 1.00 90.31 87 VAL A O 1
ATOM 729 N N . ASP A 1 88 ? -15.886 -1.855 19.251 1.00 91.12 88 ASP A N 1
ATOM 730 C CA . ASP A 1 88 ? -15.419 -0.605 19.824 1.00 91.12 88 ASP A CA 1
ATOM 731 C C . ASP A 1 88 ? -13.883 -0.533 19.771 1.00 91.12 88 ASP A C 1
ATOM 733 O O . ASP A 1 88 ? -13.166 -1.277 20.446 1.00 91.12 88 ASP A O 1
ATOM 737 N N . TRP A 1 89 ? -13.378 0.376 18.939 1.00 90.50 89 TRP A N 1
ATOM 738 C CA . TRP A 1 89 ? -11.948 0.558 18.706 1.00 90.50 89 TRP A CA 1
ATOM 739 C C . TRP A 1 89 ? -11.228 1.255 19.866 1.00 90.50 89 TRP A C 1
ATOM 741 O O . TRP A 1 89 ? -10.002 1.153 19.938 1.00 90.50 89 TRP A O 1
ATOM 751 N N . GLU A 1 90 ? -11.946 1.915 20.778 1.00 88.81 90 GLU A N 1
ATOM 752 C CA . GLU A 1 90 ? -11.365 2.476 22.006 1.00 88.81 90 GLU A CA 1
ATOM 753 C C . GLU A 1 90 ? -10.994 1.355 22.983 1.00 88.81 90 GLU A C 1
ATOM 755 O O . GLU A 1 90 ? -9.863 1.291 23.471 1.00 88.81 90 GLU A O 1
ATOM 760 N N . THR A 1 91 ? -11.883 0.374 23.160 1.00 89.94 91 THR A N 1
ATOM 761 C CA . THR A 1 91 ? -11.590 -0.840 23.936 1.00 89.94 91 THR A CA 1
ATOM 762 C C . THR A 1 91 ? -10.405 -1.630 23.362 1.00 89.94 91 THR A C 1
ATOM 764 O O . THR A 1 91 ? -9.602 -2.187 24.116 1.00 89.94 91 THR A O 1
ATOM 767 N N . ILE A 1 92 ? -10.259 -1.686 22.031 1.00 90.75 92 ILE A N 1
ATOM 768 C CA . ILE A 1 92 ? -9.094 -2.320 21.389 1.00 90.75 92 ILE A CA 1
ATOM 769 C C . ILE A 1 92 ? -7.820 -1.512 21.649 1.00 90.75 92 ILE A C 1
ATOM 771 O O . ILE A 1 92 ? -6.795 -2.096 21.987 1.00 90.75 92 ILE A O 1
ATOM 775 N N . GLN A 1 93 ? -7.871 -0.180 21.537 1.00 89.56 93 GLN A N 1
ATOM 776 C CA . GLN A 1 93 ? -6.729 0.695 21.817 1.00 89.56 93 GLN A CA 1
ATOM 777 C C . GLN A 1 93 ? -6.170 0.483 23.229 1.00 89.56 93 GLN A C 1
ATOM 779 O O . GLN A 1 93 ? -4.951 0.461 23.392 1.00 89.56 93 GLN A O 1
ATOM 784 N N . ALA A 1 94 ? -7.038 0.314 24.230 1.00 87.62 94 ALA A N 1
ATOM 785 C CA . ALA A 1 94 ? -6.638 0.112 25.622 1.00 87.62 94 ALA A CA 1
ATOM 786 C C . ALA A 1 94 ? -5.847 -1.189 25.859 1.00 87.62 94 ALA A C 1
ATOM 788 O O . ALA A 1 94 ? -5.078 -1.263 26.813 1.00 87.62 94 ALA A O 1
ATOM 789 N N . GLN A 1 95 ? -6.015 -2.196 24.995 1.00 87.88 95 GLN A N 1
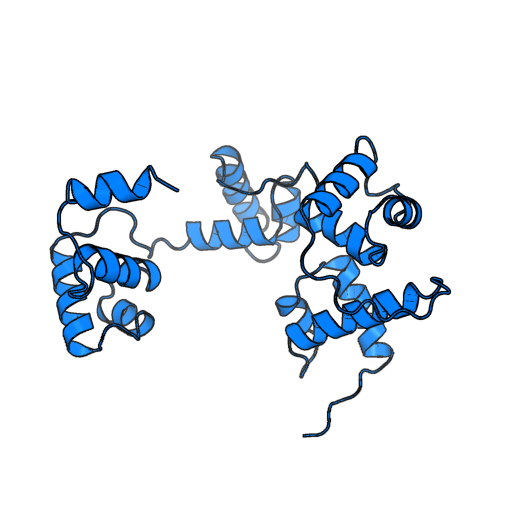ATOM 790 C CA . GLN A 1 95 ? -5.314 -3.484 25.070 1.00 87.88 95 GLN A CA 1
ATOM 791 C C . GLN A 1 95 ? -3.983 -3.492 24.308 1.00 87.88 95 GLN A C 1
ATOM 793 O O . GLN A 1 95 ? -3.209 -4.439 24.440 1.00 87.88 95 GLN A O 1
ATOM 798 N N . LEU A 1 96 ? -3.714 -2.474 23.484 1.00 86.00 96 LEU A N 1
ATOM 799 C CA . LEU A 1 96 ? -2.467 -2.404 22.731 1.00 86.00 96 LEU A CA 1
ATOM 800 C C . LEU A 1 96 ? -1.320 -1.914 23.625 1.00 86.00 96 LEU A C 1
ATOM 802 O O . LEU A 1 96 ? -1.511 -0.971 24.396 1.00 86.00 96 LEU A O 1
ATOM 806 N N . PRO A 1 97 ? -0.101 -2.461 23.453 1.00 84.88 97 PRO A N 1
ATOM 807 C CA . PRO A 1 97 ? 1.071 -2.038 24.224 1.00 84.88 97 PRO A CA 1
ATOM 808 C C . PRO A 1 97 ? 1.393 -0.554 24.000 1.00 84.88 97 PRO A C 1
ATOM 810 O O . PRO A 1 97 ? 1.908 0.126 24.885 1.00 84.88 97 PRO A O 1
ATOM 813 N N . ARG A 1 98 ? 1.027 -0.017 22.828 1.00 82.69 98 ARG A N 1
ATOM 814 C CA . ARG A 1 98 ? 1.109 1.407 22.511 1.00 82.69 98 ARG A CA 1
ATOM 815 C C . ARG A 1 98 ? -0.246 1.947 22.071 1.00 82.69 98 ARG A C 1
ATOM 817 O O . ARG A 1 98 ? -0.852 1.465 21.112 1.00 82.69 98 ARG A O 1
ATOM 824 N N . LYS A 1 99 ? -0.685 3.028 22.716 1.00 80.38 99 LYS A N 1
ATOM 825 C CA . LYS A 1 99 ? -1.947 3.706 22.398 1.00 80.38 99 LYS A CA 1
ATOM 826 C C . LYS A 1 99 ? -1.828 4.465 21.072 1.00 80.38 99 LYS A C 1
ATOM 828 O O . LYS A 1 99 ? -1.293 5.570 21.013 1.00 80.38 99 LYS A O 1
ATOM 833 N N . ARG A 1 100 ? -2.319 3.864 19.986 1.00 85.31 100 ARG A N 1
ATOM 834 C CA . ARG A 1 100 ? -2.470 4.511 18.667 1.00 85.31 100 ARG A CA 1
ATOM 835 C C . ARG A 1 100 ? -3.907 5.017 18.493 1.00 85.31 100 ARG A C 1
ATOM 837 O O . ARG A 1 100 ? -4.804 4.397 19.047 1.00 85.31 100 ARG A O 1
ATOM 844 N N . PRO A 1 101 ? -4.182 6.093 17.734 1.00 87.81 101 PRO A N 1
ATOM 845 C CA . PRO A 1 101 ? -5.552 6.594 17.585 1.00 87.81 101 PRO A CA 1
ATOM 846 C C . PRO A 1 101 ? -6.536 5.519 17.070 1.00 87.81 101 PRO A C 1
ATOM 848 O O . PRO A 1 101 ? -6.173 4.799 16.133 1.00 87.81 101 PRO A O 1
ATOM 851 N N . PRO A 1 102 ? -7.778 5.418 17.588 1.00 89.19 102 PRO A N 1
ATOM 852 C CA . PRO A 1 102 ? -8.698 4.319 17.259 1.00 89.19 102 PRO A CA 1
ATOM 853 C C . PRO A 1 102 ? -8.977 4.166 15.759 1.00 89.19 102 PRO A C 1
ATOM 855 O O . PRO A 1 102 ? -8.917 3.062 15.219 1.00 89.19 102 PRO A O 1
ATOM 858 N N . LEU A 1 103 ? -9.174 5.275 15.035 1.00 88.19 103 LEU A N 1
ATOM 859 C CA . LEU A 1 103 ? -9.366 5.237 13.579 1.00 88.19 103 LEU A CA 1
ATOM 860 C C . LEU A 1 103 ? -8.129 4.701 12.833 1.00 88.19 103 LEU A C 1
ATOM 862 O O . LEU A 1 103 ? -8.256 4.038 11.803 1.00 88.19 103 LEU A O 1
ATOM 866 N N . TYR A 1 104 ? -6.926 4.953 13.355 1.00 88.81 104 TYR A N 1
ATOM 867 C CA . TYR A 1 104 ? -5.688 4.417 12.790 1.00 88.81 104 TYR A CA 1
ATOM 868 C C . TYR A 1 104 ? -5.586 2.899 13.000 1.00 88.81 104 TYR A C 1
ATOM 870 O O . TYR A 1 104 ? -5.198 2.175 12.079 1.00 88.81 104 TYR A O 1
ATOM 878 N N . ILE A 1 105 ? -5.985 2.411 14.180 1.00 90.44 105 ILE A N 1
ATOM 879 C CA . ILE A 1 105 ? -6.075 0.976 14.496 1.00 90.44 105 ILE A CA 1
ATOM 880 C C . ILE A 1 105 ? -7.101 0.306 13.574 1.00 90.44 105 ILE A C 1
ATOM 882 O O . ILE A 1 105 ? -6.757 -0.639 12.862 1.00 90.44 105 ILE A O 1
ATOM 886 N N . LYS A 1 106 ? -8.315 0.865 13.492 1.00 91.56 106 LYS A N 1
ATOM 887 C CA . LYS A 1 106 ? -9.397 0.403 12.611 1.00 91.56 106 LYS A CA 1
ATOM 888 C C . LYS A 1 106 ? -8.940 0.252 11.165 1.00 91.56 106 LYS A C 1
ATOM 890 O O . LYS A 1 106 ? -9.144 -0.789 10.544 1.00 91.56 106 LYS A O 1
ATOM 895 N N . ASN A 1 107 ? -8.301 1.286 10.621 1.00 90.50 107 ASN A N 1
ATOM 896 C CA . ASN A 1 107 ? -7.817 1.263 9.245 1.00 90.50 107 ASN A CA 1
ATOM 897 C C . ASN A 1 107 ? -6.654 0.283 9.053 1.00 90.50 107 ASN A C 1
ATOM 899 O O . ASN A 1 107 ? -6.560 -0.345 8.000 1.00 90.50 107 ASN A O 1
ATOM 903 N N . THR A 1 108 ? -5.791 0.110 10.055 1.00 89.75 108 THR A N 1
ATOM 904 C CA . THR A 1 108 ? -4.733 -0.910 10.001 1.00 89.75 108 THR A CA 1
ATOM 905 C C . THR A 1 108 ? -5.340 -2.308 9.925 1.00 89.75 108 THR A C 1
ATOM 907 O O . THR A 1 108 ? -4.943 -3.095 9.067 1.00 89.75 108 THR A O 1
ATOM 910 N N . TRP A 1 109 ? -6.347 -2.600 10.751 1.00 91.12 109 TRP A N 1
ATOM 911 C CA . TRP A 1 109 ? -7.071 -3.862 10.668 1.00 91.12 109 TRP A CA 1
ATOM 912 C C . TRP A 1 109 ? -7.709 -4.046 9.289 1.00 91.12 109 TRP A C 1
ATOM 914 O O . TRP A 1 109 ? -7.331 -4.947 8.544 1.00 91.12 109 TRP A O 1
ATOM 924 N N . LYS A 1 110 ? -8.594 -3.118 8.909 1.00 87.44 110 LYS A N 1
ATOM 925 C CA . LYS A 1 110 ? -9.401 -3.182 7.684 1.00 87.44 110 LYS A CA 1
ATOM 926 C C . LYS A 1 110 ? -8.576 -3.331 6.406 1.00 87.44 110 LYS A C 1
ATOM 928 O O . LYS A 1 110 ? -9.023 -3.987 5.473 1.00 87.44 110 LYS A O 1
ATOM 933 N N . PHE A 1 111 ? -7.420 -2.674 6.318 1.00 84.69 111 PHE A N 1
ATOM 934 C CA . PHE A 1 111 ? -6.655 -2.609 5.070 1.00 84.69 111 PHE A CA 1
ATOM 935 C C . PHE A 1 111 ? -5.389 -3.471 5.058 1.00 84.69 111 PHE A C 1
ATOM 937 O O . PHE A 1 111 ? -4.799 -3.618 3.985 1.00 84.69 111 PHE A O 1
ATOM 944 N N . SER A 1 112 ? -4.981 -4.036 6.199 1.00 84.81 112 SER A N 1
ATOM 945 C CA . SER A 1 112 ? -3.718 -4.778 6.300 1.00 84.81 112 SER A CA 1
ATOM 946 C C . SER A 1 112 ? -3.803 -6.083 7.091 1.00 84.81 112 SER A C 1
ATOM 948 O O . SER A 1 112 ? -3.156 -7.042 6.680 1.00 84.81 112 SER A O 1
ATOM 950 N N . LEU A 1 113 ? -4.540 -6.143 8.206 1.00 88.06 113 LEU A N 1
ATOM 951 C CA . LEU A 1 113 ? -4.479 -7.287 9.136 1.00 88.06 113 LEU A CA 1
ATOM 952 C C . LEU A 1 113 ? -5.720 -8.181 9.149 1.00 88.06 113 LEU A C 1
ATOM 954 O O . LEU A 1 113 ? -5.651 -9.253 9.744 1.00 88.06 113 LEU A O 1
ATOM 958 N N . ASP A 1 114 ? -6.818 -7.771 8.511 1.00 84.88 114 ASP A N 1
ATOM 959 C CA . ASP A 1 114 ? -8.020 -8.597 8.394 1.00 84.88 114 ASP A CA 1
ATOM 960 C C . ASP A 1 114 ? -7.645 -9.983 7.821 1.00 84.88 114 ASP A C 1
ATOM 962 O O . ASP A 1 114 ? -7.106 -10.043 6.712 1.00 84.88 114 ASP A O 1
ATOM 966 N N . PRO A 1 115 ? -7.915 -11.094 8.539 1.00 83.69 115 PRO A N 1
ATOM 967 C CA . PRO A 1 115 ? -7.585 -12.448 8.093 1.00 83.69 115 PRO A CA 1
ATOM 968 C C . PRO A 1 115 ? -8.194 -12.827 6.743 1.00 83.69 115 PRO A C 1
ATOM 970 O O . PRO A 1 115 ? -7.694 -13.731 6.074 1.00 83.69 115 PRO A O 1
ATOM 973 N N . LYS A 1 116 ? -9.271 -12.148 6.329 1.00 81.00 116 LYS A N 1
ATOM 974 C CA . LYS A 1 116 ? -9.860 -12.331 5.001 1.00 81.00 116 LYS A CA 1
ATOM 975 C C . LYS A 1 116 ? -8.891 -11.894 3.904 1.00 81.00 116 LYS A C 1
ATOM 977 O O . LYS A 1 116 ? -8.906 -12.479 2.827 1.00 81.00 116 LYS A O 1
ATOM 982 N N . LEU A 1 117 ? -8.029 -10.911 4.164 1.00 81.88 117 LEU A N 1
ATOM 983 C CA . LEU A 1 117 ? -7.078 -10.388 3.191 1.00 81.88 117 LEU A CA 1
ATOM 984 C C . LEU A 1 117 ? -5.874 -11.320 3.029 1.00 81.88 117 LEU A C 1
ATOM 986 O O . LEU A 1 117 ? -5.104 -11.569 3.955 1.00 81.88 117 LEU A O 1
ATOM 990 N N . ARG A 1 118 ? -5.650 -11.777 1.796 1.00 80.06 118 ARG A N 1
ATOM 991 C CA . ARG A 1 118 ? -4.468 -12.552 1.421 1.00 80.06 118 ARG A CA 1
ATOM 992 C C . ARG A 1 118 ? -3.346 -11.639 0.945 1.00 80.06 118 ARG A C 1
ATOM 994 O O . ARG A 1 118 ? -3.460 -10.904 -0.045 1.00 80.06 118 ARG A O 1
ATOM 1001 N N . HIS A 1 119 ? -2.196 -11.790 1.591 1.00 75.69 119 HIS A N 1
ATOM 1002 C CA . HIS A 1 119 ? -0.921 -11.224 1.160 1.00 75.69 119 HIS A CA 1
ATOM 1003 C C . HIS A 1 119 ? -0.089 -12.330 0.502 1.00 75.69 119 HIS A C 1
ATOM 1005 O O . HIS A 1 119 ? 0.056 -13.410 1.065 1.00 75.69 119 HIS A O 1
ATOM 1011 N N . GLY A 1 120 ? 0.420 -12.104 -0.713 1.00 78.56 120 GLY A N 1
ATOM 1012 C CA . GLY A 1 120 ? 1.248 -13.087 -1.433 1.00 78.56 120 GLY A CA 1
ATOM 1013 C C . GLY A 1 120 ? 0.687 -13.548 -2.782 1.00 78.56 120 GLY A C 1
ATOM 1014 O O . GLY A 1 120 ? -0.133 -12.851 -3.387 1.00 78.56 120 GLY A O 1
ATOM 1015 N N . LYS A 1 121 ? 1.172 -14.705 -3.267 1.00 82.81 121 LYS A N 1
ATOM 1016 C CA . LYS A 1 121 ? 0.912 -15.243 -4.620 1.00 82.81 121 LYS A CA 1
ATOM 1017 C C . LYS A 1 121 ? -0.587 -15.368 -4.909 1.00 82.81 121 LYS A C 1
ATOM 1019 O O . LYS A 1 121 ? -1.350 -15.742 -4.024 1.00 82.81 121 LYS A O 1
ATOM 1024 N N . TRP A 1 122 ? -0.981 -15.038 -6.136 1.00 87.31 122 TRP A N 1
ATOM 1025 C CA . TRP A 1 122 ? -2.347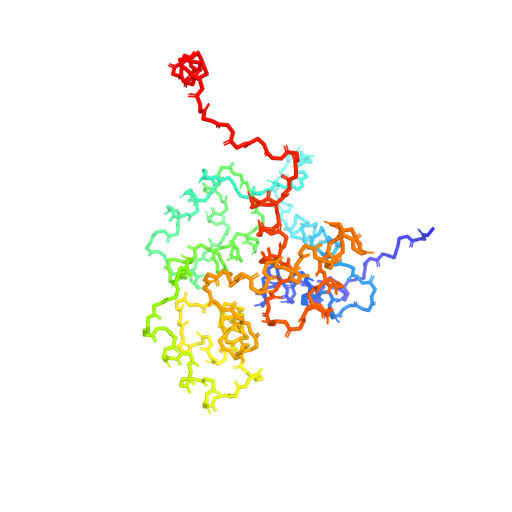 -15.204 -6.640 1.00 87.31 122 TRP A CA 1
ATOM 1026 C C . TRP A 1 122 ? -2.609 -16.665 -6.994 1.00 87.31 122 TRP A C 1
ATOM 1028 O O . TRP A 1 122 ? -1.752 -17.284 -7.628 1.00 87.31 122 TRP A O 1
ATOM 1038 N N . THR A 1 123 ? -3.765 -17.201 -6.604 1.00 88.88 123 THR A N 1
ATOM 1039 C CA . THR A 1 123 ? -4.180 -18.548 -7.028 1.00 88.88 123 THR A CA 1
ATOM 1040 C C . THR A 1 123 ? -4.828 -18.518 -8.412 1.00 88.88 123 THR A C 1
ATOM 1042 O O . THR A 1 123 ? -5.201 -17.451 -8.908 1.00 88.88 123 THR A O 1
ATOM 1045 N N . ALA A 1 124 ? -4.953 -19.683 -9.053 1.00 86.19 124 ALA A N 1
ATOM 1046 C CA . ALA A 1 124 ? -5.584 -19.789 -10.366 1.00 86.19 124 ALA A CA 1
ATOM 1047 C C . ALA A 1 124 ? -7.049 -19.321 -10.317 1.00 86.19 124 ALA A C 1
ATOM 1049 O O . ALA A 1 124 ? -7.478 -18.552 -11.177 1.00 86.19 124 ALA A O 1
ATOM 1050 N N . GLU A 1 125 ? -7.769 -19.688 -9.255 1.00 89.12 125 GLU A N 1
ATOM 1051 C CA . GLU A 1 125 ? -9.164 -19.313 -9.011 1.00 89.12 125 GLU A CA 1
ATOM 1052 C C . GLU A 1 125 ? -9.308 -17.796 -8.855 1.00 89.12 125 GLU A C 1
ATOM 1054 O O . GLU A 1 125 ? -10.173 -17.194 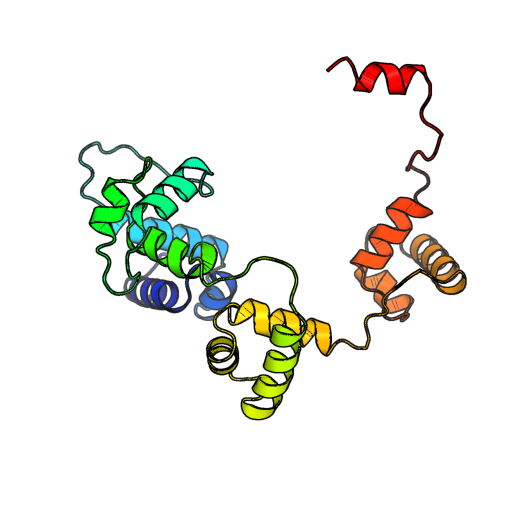-9.486 1.00 89.12 125 GLU A O 1
ATOM 1059 N N . GLU A 1 126 ? -8.424 -17.151 -8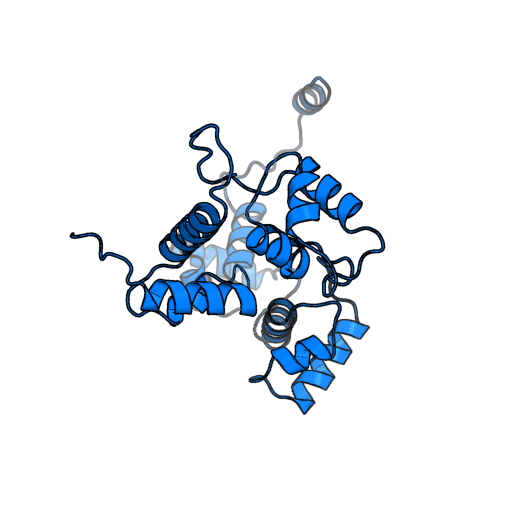.079 1.00 90.19 126 GLU A N 1
ATOM 1060 C CA . GLU A 1 126 ? -8.424 -15.689 -7.929 1.00 90.19 126 GLU A CA 1
ATOM 1061 C C . GLU A 1 126 ? -8.163 -14.991 -9.273 1.00 90.19 126 GLU A C 1
ATOM 1063 O O . GLU A 1 126 ? -8.759 -13.956 -9.566 1.00 90.19 126 GLU A O 1
ATOM 1068 N N . THR A 1 127 ? -7.276 -15.541 -10.110 1.00 89.56 127 THR A N 1
ATOM 1069 C CA . THR A 1 127 ? -6.967 -14.948 -11.421 1.00 89.56 127 THR A CA 1
ATOM 1070 C C . THR A 1 127 ? -8.068 -15.146 -12.457 1.00 89.56 127 THR A C 1
ATOM 1072 O O . THR A 1 127 ? -8.306 -14.244 -13.260 1.00 89.56 127 THR A O 1
ATOM 1075 N N . ASP A 1 128 ? -8.757 -16.286 -12.429 1.00 88.81 128 ASP A N 1
ATOM 1076 C CA . ASP A 1 128 ? -9.914 -16.551 -13.285 1.00 88.81 128 ASP A CA 1
ATOM 1077 C C . ASP A 1 128 ? -11.110 -15.683 -12.869 1.00 88.81 128 ASP A C 1
ATOM 1079 O O . ASP A 1 128 ? -11.715 -15.011 -13.709 1.00 88.81 128 ASP A O 1
ATOM 1083 N N . ALA A 1 129 ? -11.381 -15.590 -11.562 1.00 91.62 129 ALA A N 1
ATOM 1084 C CA . ALA A 1 129 ? -12.381 -14.679 -11.014 1.00 91.62 129 ALA A CA 1
ATOM 1085 C C . ALA A 1 129 ? -12.087 -13.225 -11.408 1.00 91.62 129 ALA A C 1
ATOM 1087 O O . ALA A 1 129 ? -12.977 -12.530 -11.894 1.00 91.62 129 ALA A O 1
ATOM 1088 N N . LEU A 1 130 ? -10.829 -12.781 -11.293 1.00 92.12 130 LEU A N 1
ATOM 1089 C CA . LEU A 1 130 ? -10.411 -11.442 -11.714 1.00 92.12 130 LEU A CA 1
ATOM 1090 C C . LEU A 1 130 ? -10.703 -11.193 -13.195 1.00 92.12 130 LEU A C 1
ATOM 1092 O O . LEU A 1 130 ? -11.268 -10.157 -13.536 1.00 92.12 130 LEU A O 1
ATOM 1096 N N . ALA A 1 131 ? -10.365 -12.138 -14.073 1.00 89.50 131 ALA A N 1
ATOM 1097 C CA . ALA A 1 131 ? -10.618 -11.993 -15.503 1.00 89.50 131 ALA A CA 1
ATOM 1098 C C . ALA A 1 131 ? -12.117 -11.920 -15.832 1.00 89.50 131 ALA A C 1
ATOM 1100 O O . ALA A 1 131 ? -12.530 -11.086 -16.642 1.00 89.50 131 ALA A O 1
ATOM 1101 N N . LYS A 1 132 ? -12.937 -12.745 -15.173 1.00 91.50 132 LYS A N 1
ATOM 1102 C CA . LYS A 1 132 ? -14.399 -12.730 -15.322 1.00 91.50 132 LYS A CA 1
ATOM 1103 C C . LYS A 1 132 ? -15.003 -11.417 -14.832 1.00 91.50 132 LYS A C 1
ATOM 1105 O O . LYS A 1 132 ? -15.773 -10.795 -15.557 1.00 91.50 132 LYS A O 1
ATOM 1110 N N . LEU A 1 133 ? -14.621 -10.963 -13.641 1.00 92.50 133 LEU A N 1
ATOM 1111 C CA . LEU A 1 133 ? -15.156 -9.744 -13.034 1.00 92.50 133 LEU A CA 1
ATOM 1112 C C . LEU A 1 133 ? -14.763 -8.495 -13.822 1.00 92.50 133 LEU A C 1
ATOM 1114 O O . LEU A 1 133 ? -15.601 -7.623 -14.024 1.00 92.50 133 LEU A O 1
ATOM 1118 N N . VAL A 1 134 ? -13.536 -8.422 -14.342 1.00 91.12 134 VAL A N 1
ATOM 1119 C CA . VAL A 1 134 ? -13.132 -7.299 -15.202 1.00 91.12 134 VAL A CA 1
ATOM 1120 C C . VAL A 1 134 ? -13.880 -7.313 -16.540 1.00 91.12 134 VAL A C 1
ATOM 1122 O O . VAL A 1 134 ? -14.183 -6.250 -17.074 1.00 91.12 134 VAL A O 1
ATOM 1125 N N . LYS A 1 135 ? -14.250 -8.485 -17.073 1.00 87.62 135 LYS A N 1
ATOM 1126 C CA . LYS A 1 135 ? -15.112 -8.568 -18.265 1.00 87.62 135 LYS A CA 1
ATOM 1127 C C . LYS A 1 135 ? -16.524 -8.023 -18.003 1.00 87.62 135 LYS A C 1
ATOM 1129 O O . LYS A 1 135 ? -17.129 -7.481 -18.920 1.00 87.62 135 LYS A O 1
ATOM 1134 N N . VAL A 1 136 ? -17.033 -8.166 -16.778 1.00 91.62 136 VAL A N 1
ATOM 1135 C CA . VAL A 1 136 ? -18.375 -7.706 -16.378 1.00 91.62 136 VAL A CA 1
ATOM 1136 C C . VAL A 1 136 ? -18.383 -6.220 -16.007 1.00 91.62 136 VAL A C 1
ATOM 1138 O O . VAL A 1 136 ? -19.201 -5.467 -16.522 1.00 91.62 136 VAL A O 1
ATOM 1141 N N . TYR A 1 137 ? -17.476 -5.791 -15.128 1.00 89.69 137 TYR A N 1
ATOM 1142 C CA . TYR A 1 137 ? -17.459 -4.438 -14.554 1.00 89.69 137 TYR A CA 1
ATOM 1143 C C . TYR A 1 137 ? -16.515 -3.462 -15.273 1.00 89.69 137 TYR A C 1
ATOM 1145 O O . TYR A 1 137 ? -16.486 -2.272 -14.953 1.00 89.69 137 TYR A O 1
ATOM 1153 N N . GLY A 1 138 ? -15.721 -3.947 -16.229 1.00 85.12 138 GLY A N 1
ATOM 1154 C CA . GLY A 1 138 ? -14.709 -3.158 -16.922 1.00 85.12 138 GLY A CA 1
ATOM 1155 C C . GLY A 1 138 ? -13.501 -2.807 -16.046 1.00 85.12 138 GLY A C 1
ATOM 1156 O O . GLY A 1 138 ? -13.322 -3.296 -14.931 1.00 85.12 138 GLY A O 1
ATOM 1157 N N . THR A 1 139 ? -12.636 -1.933 -16.565 1.00 84.88 139 THR A N 1
ATOM 1158 C CA . THR A 1 139 ? -11.399 -1.488 -15.894 1.00 84.88 139 THR A CA 1
ATOM 1159 C C . THR A 1 139 ? -11.547 -0.163 -15.145 1.00 84.88 139 THR A C 1
ATOM 1161 O O . THR A 1 139 ? -10.544 0.453 -14.779 1.00 84.88 139 THR A O 1
ATOM 1164 N N . GLU A 1 140 ? -12.775 0.301 -14.930 1.00 79.81 140 GLU A N 1
ATOM 1165 C CA . GLU A 1 140 ? -13.059 1.579 -14.268 1.00 79.81 140 GLU A CA 1
ATOM 1166 C C . GLU A 1 140 ? -13.530 1.374 -12.824 1.00 79.81 140 GLU A C 1
ATOM 1168 O O . GLU A 1 140 ? -13.084 2.085 -11.919 1.00 79.81 140 GLU A O 1
ATOM 1173 N N . ASN A 1 141 ? -14.338 0.336 -12.578 1.00 84.31 141 ASN A N 1
ATOM 1174 C CA . ASN A 1 141 ? -14.916 0.051 -11.268 1.00 84.31 141 ASN A CA 1
ATOM 1175 C C . ASN A 1 141 ? -14.221 -1.120 -10.554 1.00 84.31 141 ASN A C 1
ATOM 1177 O O . ASN A 1 141 ? -14.734 -2.231 -10.444 1.00 84.31 141 ASN A O 1
ATOM 1181 N N . TRP A 1 142 ? -13.027 -0.852 -10.033 1.00 87.31 142 TRP A N 1
ATOM 1182 C CA . TRP A 1 142 ? -12.250 -1.857 -9.302 1.00 87.31 142 TRP A CA 1
ATOM 1183 C C . TRP A 1 142 ? -12.766 -2.151 -7.890 1.00 87.31 142 TRP A C 1
ATOM 1185 O O . TRP A 1 142 ? -12.325 -3.132 -7.296 1.00 87.31 142 TRP A O 1
ATOM 1195 N N . ASP A 1 143 ? -13.635 -1.301 -7.337 1.00 84.94 143 ASP A N 1
ATOM 1196 C CA . ASP A 1 143 ? -14.293 -1.580 -6.058 1.00 84.94 143 ASP A CA 1
ATOM 1197 C C . ASP A 1 143 ? -15.260 -2.765 -6.233 1.00 84.94 143 ASP A C 1
ATOM 1199 O O . ASP A 1 143 ? -15.111 -3.759 -5.530 1.00 84.94 143 ASP A O 1
ATOM 1203 N N . ALA A 1 144 ? -16.101 -2.754 -7.277 1.00 85.94 144 ALA A N 1
ATOM 1204 C CA . A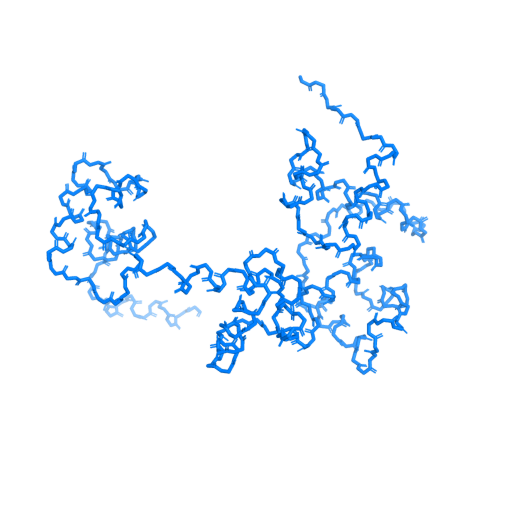LA A 1 144 ? -16.971 -3.888 -7.622 1.00 85.94 144 ALA A CA 1
ATOM 1205 C C . ALA A 1 144 ? -16.185 -5.176 -7.948 1.00 85.94 144 ALA A C 1
ATOM 1207 O O . ALA A 1 144 ? -16.561 -6.275 -7.546 1.00 85.94 144 ALA A O 1
ATOM 1208 N N . VAL A 1 145 ? -15.039 -5.055 -8.631 1.00 89.81 145 VAL A N 1
ATOM 1209 C CA . VAL A 1 145 ? -14.156 -6.209 -8.891 1.00 89.81 145 VAL A CA 1
ATOM 1210 C C . VAL A 1 145 ? -13.582 -6.784 -7.589 1.00 89.81 145 VAL A C 1
ATOM 1212 O O . VAL A 1 145 ? -13.451 -7.998 -7.461 1.00 89.81 145 VAL A O 1
ATOM 1215 N N . ALA A 1 146 ? -13.227 -5.937 -6.620 1.00 89.00 146 ALA A N 1
ATOM 1216 C CA . ALA A 1 146 ? -12.709 -6.389 -5.330 1.00 89.00 146 ALA A CA 1
ATOM 1217 C C . ALA A 1 146 ? -13.790 -7.028 -4.450 1.00 89.00 146 ALA A C 1
ATOM 1219 O O . ALA A 1 146 ? -13.493 -7.973 -3.729 1.00 89.00 146 ALA A O 1
ATOM 1220 N N . GLU A 1 147 ? -15.038 -6.568 -4.536 1.00 87.75 147 GLU A N 1
ATOM 1221 C CA . GLU A 1 147 ? -16.169 -7.208 -3.850 1.00 87.75 147 GLU A CA 1
ATOM 1222 C C . GLU A 1 147 ? -16.367 -8.660 -4.309 1.00 87.75 147 GLU A C 1
ATOM 1224 O O . GLU A 1 147 ? -16.657 -9.531 -3.491 1.00 87.75 147 GLU A O 1
ATOM 1229 N N . GLY A 1 148 ? -16.115 -8.948 -5.590 1.00 86.31 148 GLY A N 1
ATOM 1230 C CA . GLY A 1 148 ? -16.124 -10.312 -6.125 1.00 86.31 148 GLY A CA 1
ATOM 1231 C C . GLY A 1 148 ? -14.895 -11.163 -5.764 1.00 86.31 148 GLY A C 1
ATOM 1232 O O . GLY A 1 148 ? -14.910 -12.371 -5.994 1.00 86.31 148 GLY A O 1
ATOM 1233 N N . ILE A 1 149 ? -13.835 -10.570 -5.198 1.00 89.19 149 ILE A N 1
ATOM 1234 C CA . ILE A 1 149 ? -12.628 -11.269 -4.721 1.00 89.19 149 ILE A CA 1
ATOM 1235 C C . ILE A 1 149 ? -12.307 -10.768 -3.308 1.00 89.19 149 ILE A C 1
ATOM 1237 O O . ILE A 1 149 ? -11.335 -10.036 -3.115 1.00 89.19 149 ILE A O 1
ATOM 1241 N N . PRO A 1 150 ? -13.092 -11.164 -2.290 1.00 81.94 150 PRO A N 1
ATOM 1242 C CA . PRO A 1 150 ? -12.995 -10.590 -0.947 1.00 81.94 150 PRO A CA 1
ATOM 1243 C C . PRO A 1 150 ? -11.643 -10.855 -0.268 1.00 81.94 150 PRO A C 1
ATOM 1245 O O . PRO A 1 150 ? -11.299 -10.193 0.709 1.00 81.94 150 PRO A O 1
ATOM 1248 N N . THR A 1 151 ? -10.850 -11.796 -0.795 1.00 86.62 151 THR A N 1
ATOM 1249 C CA . THR A 1 151 ? -9.482 -12.050 -0.337 1.00 86.62 151 THR A CA 1
ATOM 1250 C C . THR A 1 151 ? -8.473 -11.004 -0.792 1.00 86.62 151 THR A C 1
ATOM 1252 O O . THR A 1 151 ? -7.356 -10.962 -0.274 1.00 86.62 151 THR A O 1
ATOM 1255 N N . ARG A 1 152 ? -8.819 -10.161 -1.768 1.00 87.94 152 ARG A N 1
ATOM 1256 C CA . ARG A 1 152 ? -7.916 -9.189 -2.381 1.00 87.94 152 ARG A CA 1
ATOM 1257 C C . ARG A 1 152 ? -8.513 -7.797 -2.332 1.00 87.94 152 ARG A C 1
ATOM 1259 O O . ARG A 1 152 ? -9.680 -7.551 -2.596 1.00 87.94 152 ARG A O 1
ATOM 1266 N N . THR A 1 153 ? -7.658 -6.834 -2.032 1.00 85.12 153 THR A N 1
ATOM 1267 C CA . THR A 1 153 ? -8.031 -5.424 -2.088 1.00 85.12 153 THR A CA 1
ATOM 1268 C C . THR A 1 153 ? -8.156 -4.956 -3.538 1.00 85.12 153 THR A C 1
ATOM 1270 O O . THR A 1 153 ? -7.419 -5.407 -4.417 1.00 85.12 153 THR A O 1
ATOM 1273 N N . ARG A 1 154 ? -8.979 -3.925 -3.766 1.00 87.38 154 ARG A N 1
ATOM 1274 C CA . ARG A 1 154 ? -9.056 -3.163 -5.028 1.00 87.38 154 ARG A CA 1
ATOM 1275 C C . ARG A 1 154 ? -7.704 -2.931 -5.701 1.00 87.38 154 ARG A C 1
ATOM 1277 O O . ARG A 1 154 ? -7.567 -3.099 -6.911 1.00 87.38 154 ARG A O 1
ATOM 1284 N N . ARG A 1 155 ? -6.699 -2.515 -4.921 1.00 82.56 155 ARG A N 1
ATOM 1285 C CA . ARG A 1 155 ? -5.356 -2.227 -5.440 1.00 82.56 155 ARG A CA 1
ATOM 1286 C C . ARG A 1 155 ? -4.682 -3.492 -5.955 1.00 82.56 155 ARG A C 1
ATOM 1288 O O . ARG A 1 155 ? -4.134 -3.457 -7.047 1.00 82.56 155 ARG A O 1
ATOM 1295 N N . GLN A 1 156 ? -4.743 -4.582 -5.191 1.00 87.69 156 GLN A N 1
ATOM 1296 C CA . GLN A 1 156 ? -4.175 -5.860 -5.612 1.00 87.69 156 GLN A CA 1
ATOM 1297 C C . GLN A 1 156 ? -4.828 -6.327 -6.921 1.00 87.69 156 GLN A C 1
ATOM 1299 O O . GLN A 1 156 ? -4.101 -6.719 -7.828 1.00 87.69 156 GLN A O 1
ATOM 1304 N N . CYS A 1 157 ? -6.157 -6.223 -7.057 1.00 90.44 157 CYS A N 1
ATOM 1305 C CA . CYS A 1 157 ? -6.874 -6.568 -8.292 1.00 90.44 157 CYS A CA 1
ATOM 1306 C C . CYS A 1 157 ? -6.417 -5.718 -9.489 1.00 90.44 157 CYS A C 1
ATOM 1308 O O . CYS A 1 157 ? -6.062 -6.262 -10.534 1.00 90.44 157 CYS A O 1
ATOM 1310 N N . LEU A 1 158 ? -6.350 -4.392 -9.320 1.00 89.56 158 LEU A N 1
ATOM 1311 C CA . LEU A 1 158 ? -5.875 -3.464 -10.353 1.00 89.56 158 LEU A CA 1
ATOM 1312 C C . LEU A 1 158 ? -4.424 -3.753 -10.769 1.00 89.56 158 LEU A C 1
ATOM 1314 O O . LEU A 1 158 ? -4.117 -3.811 -11.959 1.00 89.56 158 LEU A O 1
ATOM 1318 N N . GLU A 1 159 ? -3.521 -3.903 -9.798 1.00 87.75 159 GLU A N 1
ATOM 1319 C CA . GLU A 1 159 ? -2.104 -4.192 -10.045 1.00 87.75 159 GLU A CA 1
ATOM 1320 C C . GLU A 1 159 ? -1.942 -5.534 -10.761 1.00 87.75 159 GLU A C 1
ATOM 1322 O O . GLU A 1 159 ? -1.223 -5.618 -11.758 1.00 87.75 159 GLU A O 1
ATOM 1327 N N . ARG A 1 160 ? -2.674 -6.562 -10.314 1.00 89.19 160 ARG A N 1
ATOM 1328 C CA . ARG A 1 160 ? -2.659 -7.883 -10.939 1.00 89.19 160 ARG A CA 1
ATOM 1329 C C . ARG A 1 160 ? -3.138 -7.829 -12.381 1.00 89.19 160 ARG A C 1
ATOM 1331 O O . ARG A 1 160 ? -2.472 -8.397 -13.244 1.00 89.19 160 ARG A O 1
ATOM 1338 N N . TRP A 1 161 ? -4.249 -7.147 -12.648 1.00 88.69 161 TRP A N 1
ATOM 1339 C CA . TRP A 1 161 ? -4.783 -7.029 -14.001 1.00 88.69 161 TRP A CA 1
ATOM 1340 C C . TRP A 1 161 ? -3.837 -6.275 -14.930 1.00 88.69 161 TRP A C 1
ATOM 1342 O O . TRP A 1 161 ? -3.598 -6.726 -16.045 1.00 88.69 161 TRP A O 1
ATOM 1352 N N . ARG A 1 162 ? -3.232 -5.174 -14.463 1.00 84.69 162 ARG A N 1
ATOM 1353 C CA . ARG A 1 162 ? -2.218 -4.439 -15.236 1.00 84.69 162 ARG A CA 1
ATOM 1354 C C . ARG A 1 162 ? -1.055 -5.343 -15.630 1.00 84.69 162 ARG A C 1
ATOM 1356 O O . ARG A 1 162 ? -0.701 -5.390 -16.798 1.00 84.69 162 ARG A O 1
ATOM 1363 N N . TRP A 1 163 ? -0.517 -6.112 -14.685 1.00 78.62 163 TRP A N 1
ATOM 1364 C CA . TRP A 1 163 ? 0.564 -7.066 -14.966 1.00 78.62 163 TRP A CA 1
ATOM 1365 C C . TRP A 1 163 ? 0.137 -8.251 -15.841 1.00 78.62 163 TRP A C 1
ATOM 1367 O O . TRP A 1 163 ? 0.983 -8.881 -16.471 1.00 78.62 163 TRP A O 1
ATOM 1377 N N . GLN A 1 164 ? -1.151 -8.599 -15.849 1.00 75.06 164 GLN A N 1
ATOM 1378 C CA . GLN A 1 164 ? -1.704 -9.659 -16.693 1.00 75.06 164 GLN A CA 1
ATOM 1379 C C . GLN A 1 164 ? -1.953 -9.182 -18.129 1.00 75.06 164 GLN A C 1
ATOM 1381 O O . GLN A 1 164 ? -1.779 -9.961 -19.062 1.00 75.06 164 GLN A O 1
ATOM 1386 N N . GLN A 1 165 ? -2.349 -7.920 -18.303 1.00 68.50 165 GLN A N 1
ATOM 1387 C CA . GLN A 1 165 ? -2.577 -7.303 -19.610 1.00 68.50 165 GLN A CA 1
ATOM 1388 C C . GLN A 1 165 ? -1.296 -6.827 -20.285 1.00 68.50 165 GLN A C 1
ATOM 1390 O O . GLN A 1 165 ? -1.274 -6.673 -21.505 1.00 68.50 165 GLN A O 1
ATOM 1395 N N . ASP A 1 166 ? -0.224 -6.631 -19.520 1.00 65.88 166 ASP A N 1
ATOM 1396 C CA . ASP A 1 166 ? 1.078 -6.283 -20.067 1.00 65.88 166 ASP A CA 1
ATOM 1397 C C . ASP A 1 166 ? 1.752 -7.504 -20.722 1.00 65.88 166 ASP A C 1
ATOM 1399 O O . ASP A 1 166 ? 2.689 -8.107 -20.195 1.00 65.88 166 ASP A O 1
ATOM 1403 N N . ARG A 1 167 ? 1.222 -7.898 -21.888 1.00 63.44 167 ARG A N 1
ATOM 1404 C CA . ARG A 1 167 ? 1.800 -8.926 -22.769 1.00 63.44 167 ARG A CA 1
ATOM 1405 C C . ARG A 1 167 ? 3.106 -8.472 -23.420 1.00 63.44 167 ARG A C 1
ATOM 1407 O O . ARG A 1 167 ? 3.752 -9.286 -24.061 1.00 63.44 167 ARG A O 1
ATOM 1414 N N . SER A 1 168 ? 3.471 -7.195 -23.274 1.00 62.16 168 SER A N 1
ATOM 1415 C CA . SER A 1 168 ? 4.751 -6.671 -23.748 1.00 62.16 168 SER A CA 1
ATOM 1416 C C . SER A 1 168 ? 5.908 -7.033 -22.819 1.00 62.16 168 SER A C 1
ATOM 1418 O O . SER A 1 168 ? 7.055 -6.890 -23.220 1.00 62.16 168 SER A O 1
ATOM 1420 N N . ILE A 1 169 ? 5.625 -7.527 -21.603 1.00 71.81 169 ILE A N 1
ATOM 1421 C CA . ILE A 1 169 ? 6.669 -7.968 -20.680 1.00 71.81 169 ILE A CA 1
ATOM 1422 C C . ILE A 1 169 ? 7.094 -9.401 -20.992 1.00 71.81 169 ILE A C 1
ATOM 1424 O O . ILE A 1 169 ? 6.400 -10.359 -20.637 1.00 71.81 169 ILE A O 1
ATOM 1428 N N . GLU A 1 170 ? 8.293 -9.537 -21.552 1.00 75.06 170 GLU A N 1
ATOM 1429 C CA . GLU A 1 170 ? 8.934 -10.830 -21.781 1.00 75.06 170 GLU A CA 1
ATOM 1430 C C . GLU A 1 170 ? 9.364 -11.489 -20.458 1.00 75.06 170 GLU A C 1
ATOM 1432 O O . GLU A 1 170 ? 10.084 -10.919 -19.617 1.00 75.06 170 GLU A O 1
ATOM 1437 N N . LYS A 1 171 ? 8.917 -12.733 -20.261 1.00 75.88 171 LYS A N 1
ATOM 1438 C CA . LYS A 1 171 ? 9.153 -13.540 -19.052 1.00 75.88 171 LYS A CA 1
ATOM 1439 C C . LYS A 1 171 ? 10.017 -14.748 -19.395 1.00 75.88 171 LYS A C 1
ATOM 1441 O O . LYS A 1 171 ? 9.858 -15.347 -20.446 1.00 75.88 171 LYS A O 1
ATOM 1446 N N . GLY A 1 172 ? 10.883 -15.147 -18.466 1.00 81.50 172 GLY A N 1
ATOM 1447 C CA . GLY A 1 172 ? 11.769 -16.302 -18.639 1.00 81.50 172 GLY A CA 1
ATOM 1448 C C . GLY A 1 172 ? 13.233 -15.910 -18.810 1.00 81.50 172 GLY A C 1
ATOM 1449 O O . GLY A 1 172 ? 13.610 -14.770 -18.525 1.00 81.50 172 GLY A O 1
ATOM 1450 N N . VAL A 1 173 ? 14.045 -16.883 -19.226 1.00 87.25 173 VAL A N 1
ATOM 1451 C CA . VAL A 1 173 ? 15.506 -16.770 -19.352 1.00 87.25 173 VAL A CA 1
ATOM 1452 C C . VAL A 1 173 ? 15.866 -15.723 -20.408 1.00 87.25 173 VAL A C 1
ATOM 1454 O O . VAL A 1 173 ? 15.136 -15.551 -21.381 1.00 87.25 173 VAL A O 1
ATOM 1457 N N . PHE A 1 174 ? 16.958 -14.992 -20.185 1.00 89.44 174 PHE A N 1
ATOM 1458 C CA . PHE A 1 174 ? 17.520 -14.087 -21.185 1.00 89.44 174 PHE A CA 1
ATOM 1459 C C . PHE A 1 174 ? 18.166 -14.896 -22.304 1.00 89.44 174 PHE A C 1
ATOM 1461 O O . PHE A 1 174 ? 18.937 -15.819 -22.041 1.00 89.44 174 PHE A O 1
ATOM 1468 N N . THR A 1 175 ? 17.839 -14.555 -23.543 1.00 91.62 175 THR A N 1
ATOM 1469 C CA . THR A 1 175 ? 18.516 -15.125 -24.708 1.00 91.62 175 THR A CA 1
ATOM 1470 C C . THR A 1 175 ? 19.882 -14.471 -24.896 1.00 91.62 175 THR A C 1
ATOM 1472 O O . THR A 1 175 ? 20.105 -13.334 -24.482 1.00 91.62 175 THR A O 1
ATOM 1475 N N . GLN A 1 176 ? 20.795 -15.169 -25.570 1.00 89.81 176 GLN A N 1
ATOM 1476 C CA . GLN A 1 176 ? 22.122 -14.627 -25.864 1.00 89.81 176 GLN A CA 1
ATOM 1477 C C . GLN A 1 176 ? 22.048 -13.319 -26.673 1.00 89.81 176 GLN A C 1
ATOM 1479 O O . GLN A 1 176 ? 22.772 -12.375 -26.379 1.00 89.81 176 GLN A O 1
ATOM 1484 N N . ALA A 1 177 ? 21.111 -13.221 -27.621 1.00 90.44 177 ALA A N 1
ATOM 1485 C CA . ALA A 1 177 ? 20.882 -11.994 -28.381 1.00 90.44 177 ALA A CA 1
ATOM 1486 C C . ALA A 1 177 ? 20.432 -10.823 -27.485 1.00 90.44 177 ALA A C 1
ATOM 1488 O O . ALA A 1 177 ? 20.867 -9.689 -27.673 1.00 90.44 177 ALA A O 1
ATOM 1489 N N . GLU A 1 178 ? 19.584 -11.081 -26.481 1.00 90.88 178 GLU A N 1
ATOM 1490 C CA . GLU A 1 178 ? 19.194 -10.056 -25.504 1.00 90.88 178 GLU A CA 1
ATOM 1491 C C . GLU A 1 178 ? 20.375 -9.610 -24.636 1.00 90.88 178 GLU A C 1
ATOM 1493 O O . GLU A 1 178 ? 20.479 -8.424 -24.325 1.00 90.88 178 GLU A O 1
ATOM 1498 N N . ASP A 1 179 ? 21.257 -10.534 -24.254 1.00 93.31 179 ASP A N 1
ATOM 1499 C CA . ASP A 1 179 ? 22.455 -10.223 -23.473 1.00 93.31 179 ASP A CA 1
ATOM 1500 C C . ASP A 1 179 ? 23.464 -9.389 -24.278 1.00 93.31 179 ASP A C 1
ATOM 1502 O O . ASP A 1 179 ? 24.008 -8.414 -23.760 1.00 93.31 179 ASP A O 1
ATOM 1506 N N . GLU A 1 180 ? 23.671 -9.710 -25.557 1.00 92.88 180 GLU A N 1
ATOM 1507 C CA . GLU A 1 180 ? 24.520 -8.925 -26.462 1.00 92.88 180 GLU A CA 1
ATOM 1508 C C . GLU A 1 180 ? 23.987 -7.495 -26.628 1.00 92.88 180 GLU A C 1
ATOM 1510 O O . GLU A 1 180 ? 24.744 -6.524 -26.519 1.00 92.88 180 GLU A O 1
ATOM 1515 N N . LEU A 1 181 ? 22.670 -7.347 -26.808 1.00 92.94 181 LEU A N 1
ATOM 1516 C CA . LEU A 1 181 ? 22.010 -6.041 -26.863 1.00 92.94 181 LEU A CA 1
ATOM 1517 C C . LEU A 1 181 ? 22.126 -5.279 -25.538 1.00 92.94 181 LEU A C 1
ATOM 1519 O O . LEU A 1 181 ? 22.375 -4.073 -25.551 1.00 92.94 181 LEU A O 1
ATOM 1523 N N . LEU A 1 182 ? 21.970 -5.966 -24.403 1.00 92.94 182 LEU A N 1
ATOM 1524 C CA . LEU A 1 182 ? 22.103 -5.377 -23.072 1.00 92.94 182 LEU A CA 1
ATOM 1525 C C . LEU A 1 182 ? 23.517 -4.838 -22.846 1.00 92.94 182 LEU A C 1
ATOM 1527 O O . LEU A 1 182 ? 23.675 -3.686 -22.446 1.00 92.94 182 LEU A O 1
ATOM 1531 N N . LEU A 1 183 ? 24.543 -5.635 -23.147 1.00 92.75 183 LEU A N 1
ATOM 1532 C CA . LEU A 1 183 ? 25.944 -5.233 -23.028 1.00 92.75 183 LEU A CA 1
ATOM 1533 C C . LEU A 1 183 ? 26.276 -4.053 -23.946 1.00 92.75 183 LEU A C 1
ATOM 1535 O O . LEU A 1 183 ? 26.921 -3.098 -23.511 1.00 92.75 183 LEU A O 1
ATOM 1539 N N . ALA A 1 184 ? 25.805 -4.078 -25.196 1.00 93.06 184 ALA A N 1
ATOM 1540 C CA . ALA A 1 184 ? 26.003 -2.978 -26.135 1.00 93.06 184 ALA A CA 1
ATOM 1541 C C . ALA A 1 184 ? 25.324 -1.683 -25.655 1.00 93.06 184 ALA A C 1
ATOM 1543 O O . ALA A 1 184 ? 25.919 -0.604 -25.728 1.00 93.06 184 ALA A O 1
ATOM 1544 N N . ALA A 1 185 ? 24.100 -1.784 -25.131 1.00 92.44 185 ALA A N 1
ATOM 1545 C CA . ALA A 1 185 ? 23.357 -0.644 -24.609 1.00 92.44 185 ALA A CA 1
ATOM 1546 C C . ALA A 1 185 ? 24.009 -0.063 -23.346 1.00 92.44 185 ALA A C 1
ATOM 1548 O O . ALA A 1 185 ? 24.181 1.152 -23.269 1.00 92.44 185 ALA A O 1
ATOM 1549 N N . VAL A 1 186 ? 24.444 -0.908 -22.405 1.00 93.19 186 VAL A N 1
ATOM 1550 C CA . VAL A 1 186 ? 25.154 -0.474 -21.189 1.00 93.19 186 VAL A CA 1
ATOM 1551 C C . VAL A 1 186 ? 26.504 0.153 -21.532 1.00 93.19 186 VAL A C 1
ATOM 1553 O O . VAL A 1 186 ? 26.839 1.211 -21.010 1.00 93.19 186 VAL A O 1
ATOM 1556 N N . LYS A 1 187 ? 27.259 -0.413 -22.481 1.00 92.25 187 LYS A N 1
ATOM 1557 C CA . LYS A 1 187 ? 28.517 0.189 -22.953 1.00 92.25 187 LYS A CA 1
ATOM 1558 C C . LYS A 1 187 ? 28.310 1.592 -23.537 1.00 92.25 187 LYS A C 1
ATOM 1560 O O . LYS A 1 187 ? 29.190 2.439 -23.420 1.00 92.25 187 LYS A O 1
ATOM 1565 N N . LYS A 1 188 ? 27.165 1.834 -24.181 1.00 92.94 188 LYS A N 1
ATOM 1566 C CA . LYS A 1 188 ? 26.841 3.114 -24.825 1.00 92.94 188 LYS A CA 1
ATOM 1567 C C . LYS A 1 188 ? 26.234 4.146 -23.868 1.00 92.94 188 LYS A C 1
ATOM 1569 O O . LYS A 1 188 ? 26.488 5.334 -24.038 1.00 92.94 188 LYS A O 1
ATOM 1574 N N . HIS A 1 189 ? 25.415 3.712 -22.913 1.00 91.62 189 HIS A N 1
ATOM 1575 C CA . HIS A 1 189 ? 24.590 4.592 -22.076 1.00 91.62 189 HIS A CA 1
ATOM 1576 C C . HIS A 1 189 ? 24.934 4.543 -20.575 1.00 91.62 189 HIS A C 1
ATOM 1578 O O . HIS A 1 189 ? 24.367 5.313 -19.804 1.00 91.62 189 HIS A O 1
ATOM 1584 N N . GLY A 1 190 ? 25.872 3.688 -20.162 1.00 89.19 190 GLY A N 1
ATOM 1585 C CA . GLY A 1 190 ? 26.170 3.404 -18.756 1.00 89.19 190 GLY A CA 1
ATOM 1586 C C . GLY A 1 190 ? 25.158 2.443 -18.124 1.00 89.19 190 GLY A C 1
ATOM 1587 O O . GLY A 1 190 ? 24.217 1.999 -18.774 1.00 89.19 190 GLY A O 1
ATOM 1588 N N . ASP A 1 191 ? 25.341 2.116 -16.847 1.00 87.69 191 ASP A N 1
ATOM 1589 C CA . ASP A 1 191 ? 24.532 1.165 -16.066 1.00 87.69 191 ASP A CA 1
ATOM 1590 C C . ASP A 1 191 ? 23.618 1.850 -15.025 1.00 87.69 191 ASP A C 1
ATOM 1592 O O . ASP A 1 191 ? 23.165 1.241 -14.052 1.00 87.69 191 ASP A O 1
ATOM 1596 N N . SER A 1 192 ? 23.313 3.134 -15.235 1.00 87.00 192 SER A N 1
ATOM 1597 C CA . SER A 1 192 ? 22.509 3.957 -14.320 1.00 87.00 192 SER A CA 1
ATOM 1598 C C . SER A 1 192 ? 21.096 4.269 -14.836 1.00 87.00 192 SER A C 1
ATOM 1600 O O . SER A 1 192 ? 20.165 4.350 -14.031 1.00 87.00 192 SER A O 1
ATOM 1602 N N . ASP A 1 193 ? 20.897 4.376 -16.157 1.00 89.19 193 ASP A N 1
ATOM 1603 C CA . ASP A 1 193 ? 19.606 4.716 -16.782 1.00 89.19 193 ASP A CA 1
ATOM 1604 C C . ASP A 1 193 ? 18.935 3.502 -17.454 1.00 89.19 193 ASP A C 1
ATOM 1606 O O . ASP A 1 193 ? 18.843 3.359 -18.676 1.00 89.19 193 ASP A O 1
ATOM 1610 N N . TRP A 1 194 ? 18.439 2.588 -16.620 1.00 91.31 194 TRP A N 1
ATOM 1611 C CA . TRP A 1 194 ? 17.727 1.386 -17.065 1.00 91.31 194 TRP A CA 1
ATOM 1612 C C . TRP A 1 194 ? 16.425 1.649 -17.842 1.00 91.31 194 TRP A C 1
ATOM 1614 O O . TRP A 1 194 ? 16.122 0.861 -18.742 1.00 91.31 194 TRP A O 1
ATOM 1624 N N . PRO A 1 195 ? 15.628 2.697 -17.541 1.00 90.94 195 PRO A N 1
ATOM 1625 C CA . PRO A 1 195 ? 14.510 3.097 -18.393 1.00 90.94 195 PRO A CA 1
ATOM 1626 C C . PRO A 1 195 ? 14.930 3.406 -19.833 1.00 90.94 195 PRO A C 1
ATOM 1628 O O . PRO A 1 195 ? 14.276 2.924 -20.761 1.00 90.94 195 PRO A O 1
ATOM 1631 N N . LEU A 1 196 ? 16.029 4.144 -20.027 1.00 90.44 196 LEU A N 1
ATOM 1632 C CA . LEU A 1 196 ? 16.569 4.416 -21.358 1.00 90.44 196 LEU A CA 1
ATOM 1633 C C . LEU A 1 196 ? 17.025 3.126 -22.048 1.00 90.44 196 LEU A C 1
ATOM 1635 O O . LEU A 1 196 ? 16.641 2.876 -23.188 1.00 90.44 196 LEU A O 1
ATOM 1639 N N . ILE A 1 197 ? 17.777 2.272 -21.350 1.00 92.56 197 ILE A N 1
ATOM 1640 C CA . ILE A 1 197 ? 18.251 0.989 -21.898 1.00 92.56 197 ILE A CA 1
ATOM 1641 C C . ILE A 1 197 ? 17.072 0.112 -22.342 1.00 92.56 197 ILE A C 1
ATOM 1643 O O . ILE A 1 197 ? 17.089 -0.420 -23.451 1.00 92.56 197 ILE A O 1
ATOM 1647 N N . ALA A 1 198 ? 16.018 0.006 -21.527 1.00 90.19 198 ALA A N 1
ATOM 1648 C CA . ALA A 1 198 ? 14.819 -0.754 -21.883 1.00 90.19 198 ALA A CA 1
ATOM 1649 C C . ALA A 1 198 ? 14.136 -0.204 -23.148 1.00 90.19 198 ALA A C 1
ATOM 1651 O O . ALA A 1 198 ? 13.726 -0.975 -24.019 1.00 90.19 198 ALA A O 1
ATOM 1652 N N . ALA A 1 199 ? 14.061 1.124 -23.286 1.00 88.50 199 ALA A N 1
ATOM 1653 C CA . ALA A 1 199 ? 13.495 1.780 -24.463 1.00 88.50 199 ALA A CA 1
ATOM 1654 C C . ALA A 1 199 ? 14.345 1.584 -25.733 1.00 88.50 199 ALA A C 1
ATOM 1656 O O . ALA A 1 199 ? 13.791 1.515 -26.832 1.00 88.50 199 ALA A O 1
ATOM 1657 N N . VAL A 1 200 ? 15.671 1.488 -25.592 1.00 90.38 200 VAL A N 1
ATOM 1658 C CA . VAL A 1 200 ? 16.610 1.238 -26.699 1.00 90.38 200 VAL A CA 1
ATOM 1659 C C . VAL A 1 200 ? 16.547 -0.219 -27.151 1.00 90.38 200 VAL A C 1
ATOM 1661 O O . VAL A 1 200 ? 16.467 -0.478 -28.349 1.00 90.38 200 VAL A O 1
ATOM 1664 N N . MET A 1 201 ? 16.548 -1.162 -26.205 1.00 88.06 201 MET A N 1
ATOM 1665 C CA . MET A 1 201 ? 16.532 -2.595 -26.503 1.00 88.06 201 MET A CA 1
ATOM 1666 C C . MET A 1 201 ? 15.211 -3.043 -27.138 1.00 88.06 201 MET A C 1
ATOM 1668 O O . MET A 1 201 ? 15.224 -3.912 -28.004 1.00 88.06 201 MET A O 1
ATOM 1672 N N . LYS A 1 202 ? 14.070 -2.469 -26.718 1.00 85.31 202 LYS A N 1
ATOM 1673 C CA . LYS A 1 202 ? 12.716 -2.825 -27.202 1.00 85.31 202 LYS A CA 1
ATOM 1674 C C . LYS A 1 202 ? 12.402 -4.329 -27.151 1.00 85.31 202 LYS A C 1
ATOM 1676 O O . LYS A 1 202 ? 11.531 -4.805 -27.869 1.00 85.31 202 LYS A O 1
ATOM 1681 N N . THR A 1 203 ? 13.066 -5.066 -26.267 1.00 83.56 203 THR A N 1
ATOM 1682 C CA . THR A 1 203 ? 12.895 -6.516 -26.082 1.00 83.56 203 THR A CA 1
ATOM 1683 C C . THR A 1 203 ? 11.703 -6.867 -25.194 1.00 83.56 203 THR A C 1
ATOM 1685 O O . THR A 1 203 ? 11.526 -8.021 -24.836 1.00 83.56 203 THR A O 1
ATOM 1688 N N . GLY A 1 204 ? 10.924 -5.880 -24.737 1.00 83.88 204 GLY A N 1
ATOM 1689 C CA . GLY A 1 204 ? 9.857 -6.114 -23.762 1.00 83.88 204 GLY A CA 1
ATOM 1690 C C . GLY A 1 204 ? 10.355 -6.402 -22.338 1.00 83.88 204 GLY A C 1
ATOM 1691 O O . GLY A 1 204 ? 9.565 -6.611 -21.423 1.00 83.88 204 GLY A O 1
ATOM 1692 N N . ARG A 1 205 ? 11.669 -6.391 -22.084 1.00 87.25 205 ARG A N 1
ATOM 1693 C CA . ARG A 1 205 ? 12.216 -6.543 -20.729 1.00 87.25 205 ARG A CA 1
ATOM 1694 C C . ARG A 1 205 ? 12.075 -5.246 -19.937 1.00 87.25 205 ARG A C 1
ATOM 1696 O O . ARG A 1 205 ? 12.406 -4.159 -20.404 1.00 87.25 205 ARG A O 1
ATOM 1703 N N . THR A 1 206 ? 11.618 -5.362 -18.696 1.00 87.00 206 THR A N 1
ATOM 1704 C CA . THR A 1 206 ? 11.493 -4.220 -17.784 1.00 87.00 206 THR A CA 1
ATOM 1705 C C . THR A 1 206 ? 12.870 -3.709 -17.338 1.00 87.00 206 THR A C 1
ATOM 1707 O O . THR A 1 206 ? 13.795 -4.512 -17.176 1.00 87.00 206 THR A O 1
ATOM 1710 N N . PRO A 1 207 ? 13.011 -2.409 -17.005 1.00 89.38 207 PRO A N 1
ATOM 1711 C CA . PRO A 1 207 ? 14.262 -1.842 -16.488 1.00 89.38 207 PRO A CA 1
ATOM 1712 C C . PRO A 1 207 ? 14.855 -2.635 -15.316 1.00 89.38 207 PRO A C 1
ATOM 1714 O O . PRO A 1 207 ? 16.061 -2.842 -15.227 1.00 89.38 207 PRO A O 1
ATOM 1717 N N . ARG A 1 208 ? 13.993 -3.155 -14.433 1.00 88.19 208 ARG A N 1
ATOM 1718 C CA . ARG A 1 208 ? 14.404 -3.970 -13.285 1.00 88.19 208 ARG A CA 1
ATOM 1719 C C . ARG A 1 208 ? 14.991 -5.325 -13.694 1.00 88.19 208 ARG A C 1
ATOM 1721 O O . ARG A 1 208 ? 15.939 -5.777 -13.050 1.00 88.19 208 ARG A O 1
ATOM 1728 N N . GLN A 1 209 ? 14.435 -5.977 -14.720 1.00 90.12 209 GLN A N 1
ATOM 1729 C CA . GLN A 1 209 ? 14.973 -7.236 -15.250 1.00 90.12 209 GLN A CA 1
ATOM 1730 C C . GLN A 1 209 ? 16.364 -7.013 -15.849 1.00 90.12 209 GLN A C 1
ATOM 1732 O O . GLN A 1 209 ? 17.275 -7.768 -15.524 1.00 90.12 209 GLN A O 1
ATOM 1737 N N . LEU A 1 210 ? 16.534 -5.950 -16.643 1.00 92.81 210 LEU A N 1
ATOM 1738 C CA . LEU A 1 210 ? 17.811 -5.590 -17.268 1.00 92.81 210 LEU A CA 1
ATOM 1739 C C . LEU A 1 210 ? 18.885 -5.255 -16.225 1.00 92.81 210 LEU A C 1
ATOM 1741 O O . LEU A 1 210 ? 19.963 -5.842 -16.252 1.00 92.81 210 LEU A O 1
ATOM 1745 N N . ALA A 1 211 ? 18.549 -4.408 -15.245 1.00 91.06 211 ALA A N 1
ATOM 1746 C CA . ALA A 1 211 ? 19.449 -4.048 -14.149 1.00 91.06 211 ALA A CA 1
ATOM 1747 C C . ALA A 1 211 ? 19.914 -5.273 -13.355 1.00 91.06 211 ALA A C 1
ATOM 1749 O O . ALA A 1 211 ? 21.090 -5.415 -13.027 1.00 91.06 211 ALA A O 1
ATOM 1750 N N . SER A 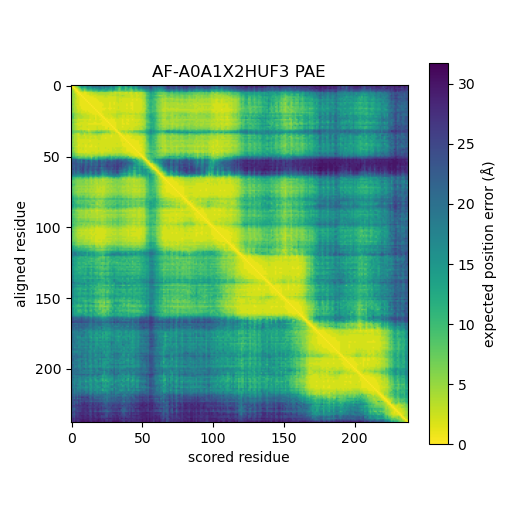1 212 ? 18.984 -6.186 -13.059 1.00 91.50 212 SER A N 1
ATOM 1751 C CA . SER A 1 212 ? 19.299 -7.416 -12.329 1.00 91.50 212 SER A CA 1
ATOM 1752 C C . SER A 1 212 ? 20.173 -8.349 -13.171 1.00 91.50 212 SER A C 1
ATOM 1754 O O . SER A 1 212 ? 21.160 -8.871 -12.660 1.00 91.50 212 SER A O 1
ATOM 1756 N N . ARG A 1 213 ? 19.844 -8.535 -14.459 1.00 92.81 213 ARG A N 1
ATOM 1757 C CA . ARG A 1 213 ? 20.632 -9.364 -15.383 1.00 92.81 213 ARG A CA 1
ATOM 1758 C C . ARG A 1 213 ? 22.063 -8.850 -15.481 1.00 92.81 213 ARG A C 1
ATOM 1760 O O . ARG A 1 213 ? 22.978 -9.634 -15.267 1.00 92.81 213 ARG A O 1
ATOM 1767 N N . TYR A 1 214 ? 22.252 -7.549 -15.701 1.00 92.19 214 TYR A N 1
ATOM 1768 C CA . TYR A 1 214 ? 23.580 -6.944 -15.751 1.00 92.19 214 TYR A CA 1
ATOM 1769 C C . TYR A 1 214 ? 24.331 -7.095 -14.428 1.00 92.19 214 TYR A C 1
ATOM 1771 O O . TYR A 1 214 ? 25.442 -7.617 -14.427 1.00 92.19 214 TYR A O 1
ATOM 1779 N N . LYS A 1 215 ? 23.709 -6.739 -13.295 1.00 89.94 215 LYS A N 1
ATOM 1780 C CA . LYS A 1 215 ? 24.345 -6.829 -11.973 1.00 89.94 215 LYS A CA 1
ATOM 1781 C C . LYS A 1 215 ? 24.902 -8.224 -11.690 1.00 89.94 215 LYS A C 1
ATOM 1783 O O . LYS A 1 215 ? 26.044 -8.340 -11.277 1.00 89.94 215 LYS A O 1
ATOM 1788 N N . TYR A 1 216 ? 24.120 -9.277 -11.909 1.00 87.81 216 TYR A N 1
ATOM 1789 C CA . TYR A 1 216 ? 24.551 -10.625 -11.534 1.00 87.81 216 TYR A CA 1
ATOM 1790 C C . TYR A 1 216 ? 25.375 -11.318 -12.631 1.00 87.81 216 TYR A C 1
ATOM 1792 O O . TYR A 1 216 ? 26.344 -12.009 -12.321 1.00 87.81 216 TYR A O 1
ATOM 1800 N N . ALA A 1 217 ? 25.064 -11.104 -13.914 1.00 86.06 217 ALA A N 1
ATOM 1801 C CA . ALA A 1 217 ? 25.729 -11.816 -15.010 1.00 86.06 217 ALA A CA 1
ATOM 1802 C C . ALA A 1 217 ? 26.955 -11.088 -15.582 1.00 86.06 217 ALA A C 1
ATOM 1804 O O . ALA A 1 217 ? 27.898 -11.754 -15.994 1.00 86.06 217 ALA A O 1
ATOM 1805 N N . PHE A 1 218 ? 26.964 -9.751 -15.590 1.00 86.81 218 PHE A N 1
ATOM 1806 C CA . PHE A 1 218 ? 27.913 -8.979 -16.404 1.00 86.81 218 PHE A CA 1
ATOM 1807 C C . PHE A 1 218 ? 28.690 -7.895 -15.663 1.00 86.81 218 PHE A C 1
ATOM 1809 O O . PHE A 1 218 ? 29.724 -7.467 -16.164 1.00 86.81 218 PHE A O 1
ATOM 1816 N N . ASN A 1 219 ? 28.235 -7.451 -14.488 1.00 83.25 219 ASN A N 1
ATOM 1817 C CA . ASN A 1 219 ? 28.940 -6.417 -13.742 1.00 83.25 219 ASN A CA 1
ATOM 1818 C C . ASN A 1 219 ? 30.362 -6.909 -13.392 1.00 83.25 219 ASN A C 1
ATOM 1820 O O . ASN A 1 219 ? 30.482 -7.950 -12.728 1.00 83.25 219 ASN A O 1
ATOM 1824 N N . PRO A 1 220 ? 31.422 -6.208 -13.835 1.00 80.69 220 PRO A N 1
ATOM 1825 C CA . PRO A 1 220 ? 32.806 -6.596 -13.575 1.00 80.69 220 PRO A CA 1
ATOM 1826 C C . PRO A 1 220 ? 33.190 -6.507 -12.092 1.00 80.69 220 PRO A C 1
ATOM 1828 O O . PRO A 1 220 ? 34.084 -7.224 -11.664 1.00 80.69 220 PRO A O 1
ATOM 1831 N N . GLU A 1 221 ? 32.496 -5.690 -11.297 1.00 79.44 221 GLU A N 1
ATOM 1832 C CA . GLU A 1 221 ? 32.740 -5.561 -9.852 1.00 79.44 221 GLU A CA 1
ATOM 1833 C C . GLU A 1 221 ? 32.125 -6.705 -9.035 1.00 79.44 221 GLU A C 1
ATOM 1835 O O . GLU A 1 221 ? 32.345 -6.815 -7.832 1.00 7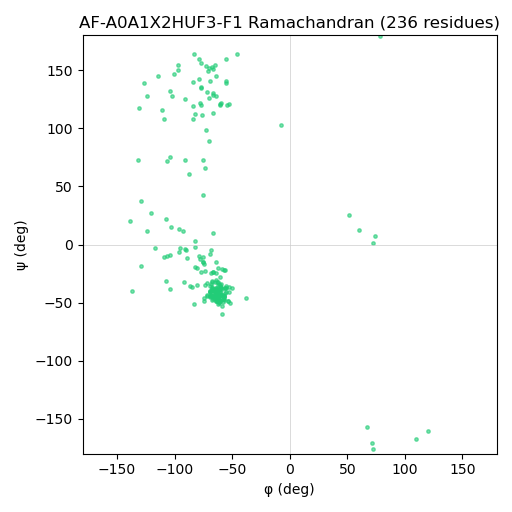9.44 221 GLU A O 1
ATOM 1840 N N . THR A 1 222 ? 31.301 -7.546 -9.662 1.00 77.75 222 THR A N 1
ATOM 1841 C CA . THR A 1 222 ? 30.695 -8.687 -8.975 1.00 77.75 222 THR A CA 1
ATOM 1842 C C . THR A 1 222 ? 31.681 -9.841 -8.949 1.00 77.75 222 THR A C 1
ATOM 1844 O O . THR A 1 222 ? 31.975 -10.429 -9.992 1.00 77.75 222 THR A O 1
ATOM 1847 N N . ASP A 1 223 ? 32.156 -10.168 -7.750 1.00 75.69 223 ASP A N 1
ATOM 1848 C CA . ASP A 1 223 ? 32.953 -11.362 -7.506 1.00 75.69 223 ASP A CA 1
ATOM 1849 C C . ASP A 1 223 ? 32.115 -12.620 -7.777 1.00 75.69 223 ASP A C 1
ATOM 1851 O O . ASP A 1 223 ? 30.982 -12.762 -7.308 1.00 75.69 223 ASP A O 1
ATOM 1855 N N . ARG A 1 224 ? 32.666 -13.502 -8.607 1.00 75.50 224 ARG A N 1
ATOM 1856 C CA . ARG A 1 224 ? 32.065 -14.774 -9.029 1.00 75.50 224 ARG A CA 1
ATOM 1857 C C . ARG A 1 224 ? 32.989 -15.953 -8.725 1.00 75.50 224 ARG A C 1
ATOM 1859 O O . ARG A 1 224 ? 32.767 -17.038 -9.256 1.00 75.50 224 ARG A O 1
ATOM 1866 N N . SER A 1 225 ? 34.046 -15.727 -7.948 1.00 78.06 225 SER A N 1
ATOM 1867 C CA . SER A 1 225 ? 34.965 -16.777 -7.531 1.00 78.06 225 SER A CA 1
ATOM 1868 C C . SER A 1 225 ? 34.262 -17.806 -6.639 1.00 78.06 225 SER A C 1
ATOM 1870 O O . SER A 1 225 ? 33.225 -17.539 -6.023 1.00 78.06 225 SER A O 1
ATOM 1872 N N . GLU A 1 226 ? 34.787 -19.032 -6.632 1.00 77.69 226 GLU A N 1
ATOM 1873 C CA . GLU A 1 226 ? 34.309 -20.050 -5.704 1.00 77.69 226 GLU A CA 1
ATOM 1874 C C . GLU A 1 226 ? 34.716 -19.691 -4.276 1.00 77.69 226 GLU A C 1
ATOM 1876 O O . GLU A 1 226 ? 35.844 -19.273 -4.029 1.00 77.69 226 GLU A O 1
ATOM 1881 N N . TRP A 1 227 ? 33.805 -19.934 -3.334 1.00 75.44 227 TRP A N 1
ATOM 1882 C CA . TRP A 1 227 ? 34.068 -19.766 -1.908 1.00 75.44 227 TRP A CA 1
ATOM 1883 C C . TRP A 1 227 ? 35.298 -20.556 -1.476 1.00 75.44 227 TRP A C 1
ATOM 1885 O O . TRP A 1 227 ? 35.285 -21.797 -1.532 1.00 75.44 227 TRP A O 1
ATOM 1895 N N . THR A 1 228 ? 36.298 -19.843 -0.964 1.00 83.12 228 THR A N 1
ATOM 1896 C CA . THR A 1 228 ? 37.501 -20.460 -0.407 1.00 83.12 228 THR A CA 1
ATOM 1897 C C . THR A 1 228 ? 37.167 -21.247 0.869 1.00 83.12 228 THR A C 1
ATOM 1899 O O . THR A 1 228 ? 36.202 -20.922 1.574 1.00 83.12 228 THR A O 1
ATOM 1902 N N . PRO A 1 229 ? 37.925 -22.309 1.196 1.00 79.69 229 PRO A N 1
ATOM 1903 C CA . PRO A 1 229 ? 37.755 -23.051 2.447 1.00 79.69 229 PRO A CA 1
ATOM 1904 C C . PRO A 1 229 ? 37.780 -22.153 3.697 1.00 79.69 229 PRO A C 1
ATOM 1906 O O . PRO A 1 229 ? 37.005 -22.366 4.630 1.00 79.69 229 PRO A O 1
ATOM 1909 N N . GLU A 1 230 ? 38.615 -21.115 3.694 1.00 77.38 230 GLU A N 1
ATOM 1910 C CA . GLU A 1 230 ? 38.770 -20.145 4.780 1.00 77.38 230 GLU A CA 1
ATOM 1911 C C . GLU A 1 230 ? 37.533 -19.250 4.941 1.00 77.38 230 GLU A C 1
ATOM 1913 O O . GLU A 1 230 ? 37.100 -18.971 6.060 1.00 77.38 230 GLU A O 1
ATOM 1918 N N . GLU A 1 231 ? 36.927 -18.817 3.836 1.00 79.25 231 GLU A N 1
ATOM 1919 C CA . GLU A 1 231 ? 35.682 -18.044 3.862 1.00 79.25 231 GLU A CA 1
ATOM 1920 C C . GLU A 1 231 ? 34.496 -18.895 4.315 1.00 79.25 231 GLU A C 1
ATOM 1922 O O . GLU A 1 231 ? 33.643 -18.400 5.050 1.00 79.25 231 GLU A O 1
ATOM 1927 N N . ARG A 1 232 ? 34.463 -20.186 3.950 1.00 77.88 232 ARG A N 1
ATOM 1928 C CA . ARG A 1 232 ? 33.438 -21.120 4.448 1.00 77.88 232 ARG A CA 1
ATOM 1929 C C . ARG A 1 232 ? 33.506 -21.262 5.964 1.00 77.88 232 ARG A C 1
ATOM 1931 O O . ARG A 1 232 ? 32.463 -21.254 6.606 1.00 77.88 232 ARG A O 1
ATOM 1938 N N . LEU A 1 233 ? 34.707 -21.352 6.537 1.00 74.00 233 LEU A N 1
ATOM 1939 C CA . LEU A 1 233 ? 34.903 -21.458 7.987 1.00 74.00 233 LEU A CA 1
ATOM 1940 C C . LEU A 1 233 ? 34.424 -20.206 8.741 1.00 74.00 233 LEU A C 1
ATOM 1942 O O . LEU A 1 233 ? 33.802 -20.338 9.789 1.00 74.00 233 LEU A O 1
ATOM 1946 N N . ARG A 1 234 ? 34.619 -19.002 8.184 1.00 74.56 234 ARG A N 1
ATOM 1947 C CA . ARG A 1 234 ? 34.180 -17.735 8.810 1.00 74.56 234 ARG A CA 1
ATOM 1948 C C . ARG A 1 234 ? 32.664 -17.569 8.919 1.00 74.56 234 ARG A C 1
ATOM 1950 O O . ARG A 1 234 ? 32.210 -16.800 9.756 1.00 74.56 234 ARG A O 1
ATOM 1957 N N . VAL A 1 235 ? 31.884 -18.253 8.082 1.00 67.44 235 VAL A N 1
ATOM 1958 C CA . VAL A 1 235 ? 30.411 -18.167 8.099 1.00 67.44 235 VAL A CA 1
ATOM 1959 C C . VAL A 1 235 ? 29.802 -18.977 9.250 1.00 67.44 235 VAL A C 1
ATOM 1961 O O . VAL A 1 235 ? 28.695 -18.674 9.682 1.00 67.44 235 VAL A O 1
ATOM 1964 N N . TYR A 1 236 ? 30.509 -19.990 9.760 1.00 62.94 236 TYR A N 1
ATOM 1965 C CA . TYR A 1 236 ? 30.016 -20.864 10.833 1.00 62.94 236 TYR A CA 1
ATOM 1966 C C . TYR A 1 236 ? 30.455 -20.441 12.243 1.00 62.94 236 TYR A C 1
ATOM 1968 O O . TYR A 1 236 ? 30.034 -21.074 13.206 1.00 62.94 236 TYR A O 1
ATOM 1976 N N . ASP A 1 237 ? 31.269 -19.389 12.366 1.00 55.62 237 ASP A N 1
ATOM 1977 C CA . ASP A 1 237 ? 31.848 -18.918 13.637 1.00 55.62 237 ASP A CA 1
ATOM 1978 C C . ASP A 1 237 ? 31.139 -17.661 14.200 1.00 55.62 237 ASP A C 1
ATOM 1980 O O . ASP A 1 237 ? 31.664 -16.981 15.083 1.00 55.62 237 ASP A O 1
ATOM 1984 N N . THR A 1 238 ? 29.946 -17.332 13.681 1.00 51.12 238 THR A N 1
ATOM 1985 C CA . THR A 1 238 ? 29.087 -16.209 14.123 1.00 51.12 238 THR A CA 1
ATOM 1986 C C . THR A 1 238 ? 27.722 -16.669 14.594 1.00 51.12 238 THR A C 1
ATOM 1988 O O . THR A 1 238 ? 27.096 -17.453 13.843 1.00 51.12 238 THR A O 1
#

Solvent-accessible surface area (backbone atoms only — not comparable to full-atom values): 14577 Å² total; per-residue (Å²): 133,86,80,81,76,88,48,73,68,57,50,54,54,48,52,51,50,36,73,76,61,35,95,44,36,69,66,57,20,75,79,38,99,86,46,52,34,69,59,48,53,56,47,52,52,52,55,42,48,65,72,54,73,83,65,91,78,79,72,86,78,62,85,81,68,76,85,48,72,67,50,50,48,41,50,50,59,71,45,61,95,56,55,85,91,81,56,65,44,64,68,50,29,74,68,32,92,62,80,54,40,39,71,58,51,51,40,45,35,75,76,72,60,39,84,62,53,64,86,77,87,81,51,71,66,60,53,52,51,48,55,53,36,38,71,73,56,41,95,80,41,42,64,66,44,18,67,78,37,67,40,40,53,38,63,56,54,52,55,50,49,52,65,67,68,44,76,59,55,63,80,79,84,83,50,70,69,58,50,54,50,49,53,54,42,33,75,73,67,48,92,78,52,38,67,58,44,31,66,71,65,66,69,35,47,51,36,68,56,52,51,50,49,39,51,76,75,63,41,84,87,53,87,78,75,79,84,47,74,70,60,58,54,62,66,74,76,112

Radius of gyration: 24.29 Å; Cα contacts (8 Å, |Δi|>4): 162; chains: 1; bounding box: 58×53×59 Å

Foldseek 3Di:
DDDDDDDPVNLVLLVVCCLVPNLPLVVSVVVPPDAHSVNSVQVNQVSLVVVVPPPPPPDPPPPVDDQDPQQLVQLCVLCVPHDLVPDDQVVSLVSGPHRGRSSNSSSCCVPPVPPLADDDDDDPVLVVLLVVQCVVVNLPCLVSSCVSVVNHDSVRSNVVVVVVPLPLADDDDDDPVLVVLLVVLCVVPNLPCLVVSCVSSSSSHHSVRSSVCCVPPPPPPDDPDDDDPVNVVVVVPD

Sequence (238 aa):
RVRKTWTKQEDEKLLKLYNEMGPRWTAISRQFKDRLPATIRVHVWRLLEAQNKQLEDGSYHGYTGPWTDEEIEALRSAMKGKDPNNVDWETIQAQLPRKRPPLYIKNTWKFSLDPKLRHGKWTAEETDALAKLVKVYGTENWDAVAEGIPTRTRRQCLERWRWQQDRSIEKGVFTQAEDELLLAAVKKHGDSDWPLIAAVMKTGRTPRQLASRYKYAFNPETDRSEWTPEERLRVYDT

Mean predicted aligned error: 12.15 Å

Nearest PDB structures (foldseek):
  1h88-assembly1_C  TM=7.254E-01  e=7.704E-07  Mus musculus
  1h89-assembly1_C  TM=6.435E-01  e=9.970E-05  Mus musculus
  7xur-assembly1_A  TM=4.784E-01  e=5.240E-06  Homo sapiens
  8c6j-assembly1_O  TM=5.807E-01  e=3.651E-03  Homo sapiens
  7zwc-assembly1_c  TM=3.588E-01  e=3.913E-05  Homo sapiens